Protein AF-0000000074317768 (afdb_homodimer)

InterPro domains:
  IPR032710 NTF2-like domain superfamily [SSF54427] (8-118)
  IPR037401 SnoaL-like domain [PF12680] (28-110)

Sequence (256 aa):
MKSSAEINKQNAISFYDMMFNQCLPAVAVSNFVGSEYIQHNPDVGDGKNAFIEYFEKMAMEYPGKRVEFKRAIAEGNLVVLHCYQHWPGDKDYAGIDIFRFDEEGKIVEHWDVLQVIPDTAKNDNGMFMKSSAEINKQNAISFYDMMFNQCLPAVAVSNFVGSEYIQHNPDVGDGKNAFIEYFEKMAMEYPGKRVEFKRAIAEGNLVVLHCYQHWPGDKDYAGIDIFRFDEEGKIVEHWDVLQVIPDTAKNDNGMF

Radius of gyration: 18.28 Å; Cα contacts (8 Å, |Δi|>4): 593; chains: 2; bounding box: 44×48×39 Å

Nearest PDB structures (foldseek):
  3g0k-assembly1_A-2  TM=8.868E-01  e=9.393E-11  Novosphingobium aromaticivorans DSM 12444
  5x7l-assembly1_A  TM=8.345E-01  e=4.117E-06  Streptomyces laurentii
  7e85-assembly2_B-2  TM=7.386E-01  e=8.000E-06  Mycobacterium tuberculosis H37Rv
  4pej-assembly1_A  TM=8.192E-01  e=4.896E-05  synthetic construct
  3blz-assembly1_D  TM=6.305E-01  e=1.740E-04  Shewanella baltica OS155

Structure (mmCIF, N/CA/C/O backbone):
data_AF-0000000074317768-model_v1
#
loop_
_entity.id
_entity.type
_entity.pdbx_description
1 polymer 'SnoaL-like domain-containing protein'
#
loop_
_atom_site.group_PDB
_atom_site.id
_atom_site.type_symbol
_atom_site.label_atom_id
_atom_site.label_alt_id
_atom_site.label_comp_id
_atom_site.label_asym_id
_atom_site.label_entity_id
_atom_site.label_seq_id
_atom_site.pdbx_PDB_ins_code
_atom_site.Cartn_x
_atom_site.Cartn_y
_atom_site.Cartn_z
_atom_site.occupancy
_atom_site.B_iso_or_equiv
_atom_site.auth_seq_id
_atom_site.auth_comp_id
_atom_site.auth_asym_id
_atom_site.auth_atom_id
_atom_site.pdbx_PDB_model_num
ATOM 1 N N . MET A 1 1 ? 26.312 -3.631 -12.719 1 59.5 1 MET A N 1
ATOM 2 C CA . MET A 1 1 ? 25.656 -4.789 -12.125 1 59.5 1 MET A CA 1
ATOM 3 C C . MET A 1 1 ? 24.438 -4.367 -11.312 1 59.5 1 MET A C 1
ATOM 5 O O . MET A 1 1 ? 24.484 -3.371 -10.586 1 59.5 1 MET A O 1
ATOM 9 N N . LYS A 1 2 ? 23.266 -4.902 -11.695 1 76.44 2 LYS A N 1
ATOM 10 C CA . LYS A 1 2 ? 22.078 -4.449 -10.992 1 76.44 2 LYS A CA 1
ATOM 11 C C . LYS A 1 2 ? 22.125 -4.848 -9.516 1 76.44 2 LYS A C 1
ATOM 13 O O . LYS A 1 2 ? 22.625 -5.926 -9.18 1 76.44 2 LYS A O 1
ATOM 18 N N . SER A 1 3 ? 21.891 -3.906 -8.633 1 86.19 3 SER A N 1
ATOM 19 C CA . SER A 1 3 ? 21.828 -4.207 -7.203 1 86.19 3 SER A CA 1
ATOM 20 C C . SER A 1 3 ? 20.812 -5.312 -6.922 1 86.19 3 SER A C 1
ATOM 22 O O . SER A 1 3 ? 19.938 -5.59 -7.746 1 86.19 3 SER A O 1
ATOM 24 N N . SER A 1 4 ? 21.031 -6.07 -5.926 1 93 4 SER A N 1
ATOM 25 C CA . SER A 1 4 ? 20.062 -7.086 -5.504 1 93 4 SER A CA 1
ATOM 26 C C . SER A 1 4 ? 18.656 -6.508 -5.418 1 93 4 SER A C 1
ATOM 28 O O . SER A 1 4 ? 17.688 -7.164 -5.801 1 93 4 SER A O 1
ATOM 30 N N . ALA A 1 5 ? 18.594 -5.266 -4.984 1 94.25 5 ALA A N 1
ATOM 31 C CA . ALA A 1 5 ? 17.297 -4.617 -4.875 1 94.25 5 ALA A CA 1
ATOM 32 C C . ALA A 1 5 ? 16.672 -4.41 -6.25 1 94.25 5 ALA A C 1
ATOM 34 O O . ALA A 1 5 ? 15.461 -4.594 -6.422 1 94.25 5 ALA A O 1
ATOM 35 N N . GLU A 1 6 ? 17.391 -4.023 -7.254 1 94.31 6 GLU A N 1
ATOM 36 C CA . GLU A 1 6 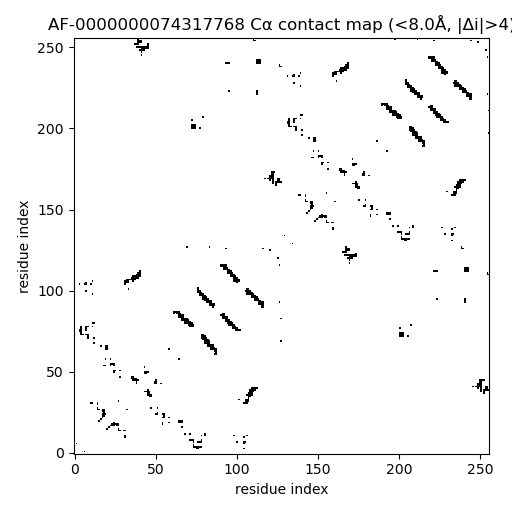? 16.891 -3.82 -8.609 1 94.31 6 GLU A CA 1
ATOM 37 C C . GLU A 1 6 ? 16.453 -5.141 -9.234 1 94.31 6 GLU A C 1
ATOM 39 O O . GLU A 1 6 ? 15.438 -5.188 -9.938 1 94.31 6 GLU A O 1
ATOM 44 N N . ILE A 1 7 ? 17.219 -6.137 -8.953 1 96.06 7 ILE A N 1
ATOM 45 C CA . ILE A 1 7 ? 16.859 -7.457 -9.461 1 96.06 7 ILE A CA 1
ATOM 46 C C . ILE A 1 7 ? 15.562 -7.922 -8.812 1 96.06 7 ILE A C 1
ATOM 48 O O . ILE A 1 7 ? 14.672 -8.438 -9.492 1 96.06 7 ILE A O 1
ATOM 52 N N . ASN A 1 8 ? 15.477 -7.746 -7.457 1 97.88 8 ASN A N 1
ATOM 53 C CA . ASN A 1 8 ? 14.25 -8.102 -6.746 1 97.88 8 ASN A CA 1
ATOM 54 C C . ASN A 1 8 ? 13.047 -7.352 -7.309 1 97.88 8 ASN A C 1
ATOM 56 O O . ASN A 1 8 ? 11.953 -7.914 -7.414 1 97.88 8 ASN A O 1
ATOM 60 N N . LYS A 1 9 ? 13.273 -6.117 -7.609 1 97.38 9 LYS A N 1
ATOM 61 C CA . LYS A 1 9 ? 12.203 -5.301 -8.172 1 97.38 9 LYS A CA 1
ATOM 62 C C . LYS A 1 9 ? 11.695 -5.895 -9.484 1 97.38 9 LYS A C 1
ATOM 64 O O . LYS A 1 9 ? 10.484 -6.027 -9.688 1 97.38 9 LYS A O 1
ATOM 69 N N . GLN A 1 10 ? 12.57 -6.219 -10.359 1 97.19 10 GLN A N 1
ATOM 70 C CA . GLN A 1 10 ? 12.195 -6.816 -11.633 1 97.19 10 GLN A CA 1
ATOM 71 C C . GLN A 1 10 ? 11.508 -8.164 -11.43 1 97.19 10 GLN A C 1
ATOM 73 O O . GLN A 1 10 ? 10.531 -8.477 -12.117 1 97.19 10 GLN A O 1
ATOM 78 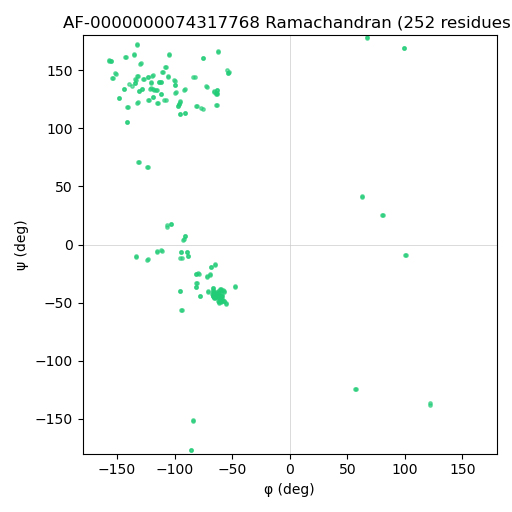N N . ASN A 1 11 ? 12.039 -8.93 -10.484 1 98.5 11 ASN A N 1
ATOM 79 C CA . ASN A 1 11 ? 11.422 -10.219 -10.188 1 98.5 11 ASN A CA 1
ATOM 80 C C . ASN A 1 11 ? 9.992 -10.047 -9.672 1 98.5 11 ASN A C 1
ATOM 82 O O . ASN A 1 11 ? 9.102 -10.805 -10.055 1 98.5 11 ASN A O 1
ATOM 86 N N . ALA A 1 12 ? 9.758 -9.078 -8.805 1 98.81 12 ALA A N 1
ATOM 87 C CA . ALA A 1 12 ? 8.422 -8.82 -8.281 1 98.81 12 ALA A CA 1
ATOM 88 C C . ALA A 1 12 ? 7.457 -8.438 -9.406 1 98.81 12 ALA A C 1
ATOM 90 O O . ALA A 1 12 ? 6.328 -8.93 -9.453 1 98.81 12 ALA A O 1
ATOM 91 N N . ILE A 1 13 ? 7.918 -7.559 -10.281 1 98.75 13 ILE A N 1
ATOM 92 C CA . ILE A 1 13 ? 7.09 -7.117 -11.398 1 98.75 13 ILE A CA 1
ATOM 93 C C . ILE A 1 13 ? 6.766 -8.297 -12.305 1 98.75 13 ILE A C 1
ATOM 95 O O . ILE A 1 13 ? 5.613 -8.492 -12.695 1 98.75 13 ILE A O 1
ATOM 99 N N . SER A 1 14 ? 7.754 -9.109 -12.617 1 98.75 14 SER A N 1
ATOM 100 C CA . SER A 1 14 ? 7.559 -10.273 -13.477 1 98.75 14 SER A CA 1
ATOM 101 C C . SER A 1 14 ? 6.617 -11.281 -12.828 1 98.75 14 SER A C 1
ATOM 103 O O . SER A 1 14 ? 5.75 -11.852 -13.5 1 98.75 14 SER A O 1
ATOM 105 N N . PHE A 1 15 ? 6.859 -11.523 -11.539 1 98.88 15 PHE A N 1
ATOM 106 C CA . PHE A 1 15 ? 5.984 -12.422 -10.797 1 98.88 15 PHE A CA 1
ATOM 107 C C . PHE A 1 15 ? 4.531 -11.969 -10.891 1 98.88 15 PHE A C 1
ATOM 109 O O . PHE A 1 15 ? 3.658 -12.75 -11.273 1 98.88 15 PHE A O 1
ATOM 116 N N . TYR A 1 16 ? 4.332 -10.695 -10.602 1 98.81 16 TYR A N 1
ATOM 117 C CA . TYR A 1 16 ? 2.979 -10.148 -10.555 1 98.81 16 TYR A CA 1
ATOM 118 C C . TYR A 1 16 ? 2.348 -10.141 -11.938 1 98.81 16 TYR A C 1
ATOM 120 O O . TYR A 1 16 ? 1.173 -10.484 -12.094 1 98.81 16 TYR A O 1
ATOM 128 N N . ASP A 1 17 ? 3.074 -9.758 -12.945 1 98.69 17 ASP A N 1
ATOM 129 C CA . ASP A 1 17 ? 2.592 -9.766 -14.328 1 98.69 17 ASP A CA 1
ATOM 130 C C . ASP A 1 17 ? 2.17 -11.172 -14.75 1 98.69 17 ASP A C 1
ATOM 132 O O . ASP A 1 17 ? 1.097 -11.352 -15.328 1 98.69 17 ASP A O 1
ATOM 136 N N . MET A 1 18 ? 2.984 -12.148 -14.445 1 98.44 18 MET A N 1
ATOM 137 C CA . MET A 1 18 ? 2.752 -13.523 -14.867 1 98.44 18 MET A CA 1
ATOM 138 C C . MET A 1 18 ? 1.512 -14.102 -14.195 1 98.44 18 MET A C 1
ATOM 140 O O . MET A 1 18 ? 0.656 -14.688 -14.852 1 98.44 18 MET A O 1
ATOM 144 N N . MET A 1 19 ? 1.361 -13.867 -12.898 1 97.69 19 MET A N 1
ATOM 145 C CA . MET A 1 19 ? 0.256 -14.492 -12.188 1 97.69 19 MET A CA 1
ATOM 146 C C . MET A 1 19 ? -1.041 -13.719 -12.398 1 97.69 19 MET A C 1
ATOM 148 O O . MET A 1 19 ? -2.117 -14.312 -12.469 1 97.69 19 MET A O 1
ATOM 152 N N . PHE A 1 20 ? -1.014 -12.445 -12.539 1 97.88 20 PHE A N 1
ATOM 153 C CA . PHE A 1 20 ? -2.221 -11.633 -12.625 1 97.88 20 PHE A CA 1
ATOM 154 C C . PHE A 1 20 ? -2.617 -11.398 -14.078 1 97.88 20 PHE A C 1
ATOM 156 O O . PHE A 1 20 ? -3.723 -11.758 -14.492 1 97.88 20 PHE A O 1
ATOM 163 N N . ASN A 1 21 ? -1.71 -10.836 -14.898 1 98.12 21 ASN A N 1
ATOM 164 C CA . ASN A 1 21 ? -2.025 -10.453 -16.266 1 98.12 21 ASN A CA 1
ATOM 165 C C . ASN A 1 21 ? -2.035 -11.664 -17.203 1 98.12 21 ASN A C 1
ATOM 167 O O . ASN A 1 21 ? -2.912 -11.789 -18.062 1 98.12 21 ASN A O 1
ATOM 171 N N . GLN A 1 22 ? -1.029 -12.523 -17.047 1 97.69 22 GLN A N 1
ATOM 172 C CA . GLN A 1 22 ? -0.909 -13.664 -17.953 1 97.69 22 GLN A CA 1
ATOM 173 C C . GLN A 1 22 ? -1.697 -14.867 -17.438 1 97.69 22 GLN A C 1
ATOM 175 O O . GLN A 1 22 ? -1.791 -15.891 -18.125 1 97.69 22 GLN A O 1
ATOM 180 N N . CYS A 1 23 ? -2.191 -14.805 -16.203 1 97.25 23 CYS A N 1
ATOM 181 C CA . CYS A 1 23 ? -3.043 -15.836 -15.617 1 97.25 23 CYS A CA 1
ATOM 182 C C . CYS A 1 23 ? -2.299 -17.156 -15.516 1 97.25 23 CYS A C 1
ATOM 184 O O . CYS A 1 23 ? -2.854 -18.219 -15.828 1 97.25 23 CYS A O 1
ATOM 186 N N . LEU A 1 24 ? -0.988 -17.047 -15.094 1 97.69 24 LEU A N 1
ATOM 187 C CA . LEU A 1 24 ? -0.148 -18.234 -14.914 1 97.69 24 LEU A CA 1
ATOM 188 C C . LEU A 1 24 ? 0.411 -18.297 -13.5 1 97.69 24 LEU A C 1
ATOM 190 O O . LEU A 1 24 ? 1.628 -18.25 -13.305 1 97.69 24 LEU A O 1
ATOM 194 N N . PRO A 1 25 ? -0.493 -18.5 -12.531 1 98.31 25 PRO A N 1
ATOM 195 C CA . PRO A 1 25 ? -0.025 -18.438 -11.148 1 98.31 25 PRO A CA 1
ATOM 196 C C . PRO A 1 25 ? 0.931 -19.578 -10.797 1 98.31 25 PRO A C 1
ATOM 198 O O . PRO A 1 25 ? 1.911 -19.359 -10.078 1 98.31 25 PRO A O 1
ATOM 201 N N . ALA A 1 26 ? 0.736 -20.734 -11.273 1 98.31 26 ALA A N 1
ATOM 202 C CA . ALA A 1 26 ? 1.604 -21.875 -10.953 1 98.31 26 ALA A CA 1
ATOM 203 C C . ALA A 1 26 ? 3.006 -21.672 -11.516 1 98.31 26 ALA A C 1
ATOM 205 O O . ALA A 1 26 ? 4 -21.953 -10.844 1 98.31 26 ALA A O 1
ATOM 206 N N . VAL A 1 27 ? 3.086 -21.203 -12.695 1 98.62 27 VAL A N 1
ATOM 207 C CA . VAL A 1 27 ? 4.371 -20.938 -13.336 1 98.62 27 VAL A CA 1
ATOM 208 C C . VAL A 1 27 ? 5.094 -19.812 -12.602 1 98.62 27 VAL A C 1
ATOM 210 O O . VAL A 1 27 ? 6.301 -19.891 -12.359 1 98.62 27 VAL A O 1
ATOM 213 N N . ALA A 1 28 ? 4.348 -18.75 -12.281 1 98.75 28 ALA A N 1
ATOM 214 C CA . ALA A 1 28 ? 4.926 -17.625 -11.547 1 98.75 28 ALA A CA 1
ATOM 215 C C . ALA A 1 28 ? 5.527 -18.094 -10.227 1 98.75 28 ALA A C 1
ATOM 217 O O . ALA A 1 28 ? 6.656 -17.719 -9.883 1 98.75 28 ALA A O 1
ATOM 218 N N . VAL A 1 29 ? 4.746 -18.891 -9.477 1 98.69 29 VAL A N 1
ATOM 219 C CA . VAL A 1 29 ? 5.199 -19.391 -8.18 1 98.69 29 VAL A CA 1
ATOM 220 C C . VAL A 1 29 ? 6.449 -20.25 -8.367 1 98.69 29 VAL A C 1
ATOM 222 O O . VAL A 1 29 ? 7.43 -20.094 -7.637 1 98.69 29 VAL A O 1
ATOM 225 N N . SER A 1 30 ? 6.43 -21.094 -9.312 1 98.5 30 SER A N 1
ATOM 226 C CA . SER A 1 30 ? 7.57 -21.969 -9.578 1 98.5 30 SER A CA 1
ATOM 227 C C . SER A 1 30 ? 8.82 -21.156 -9.898 1 98.5 30 SER A C 1
ATOM 229 O O . SER A 1 30 ? 9.922 -21.5 -9.453 1 98.5 30 SER A O 1
ATOM 231 N N . ASN A 1 31 ? 8.711 -20.094 -10.602 1 98.62 31 ASN A N 1
ATOM 232 C CA . ASN A 1 31 ? 9.844 -19.312 -11.078 1 98.62 31 ASN A CA 1
ATOM 233 C C . ASN A 1 31 ? 10.367 -18.375 -10.008 1 98.62 31 ASN A C 1
ATOM 235 O O . ASN A 1 31 ? 11.578 -18.156 -9.898 1 98.62 31 ASN A O 1
ATOM 239 N N . PHE A 1 32 ? 9.445 -17.797 -9.172 1 98.81 32 PHE A N 1
ATOM 240 C CA . PHE A 1 32 ? 9.867 -16.594 -8.469 1 98.81 32 PHE A CA 1
ATOM 241 C C . PHE A 1 32 ? 9.711 -16.766 -6.961 1 98.81 32 PHE A C 1
ATOM 243 O O . PHE A 1 32 ? 10.219 -15.961 -6.18 1 98.81 32 PHE A O 1
ATOM 250 N N . VAL A 1 33 ? 9.016 -17.781 -6.488 1 98.75 33 VAL A N 1
ATOM 251 C CA . VAL A 1 33 ? 8.75 -17.953 -5.066 1 98.75 33 VAL A CA 1
ATOM 252 C C . VAL A 1 33 ? 9.719 -18.969 -4.473 1 98.75 33 VAL A C 1
ATOM 254 O O . VAL A 1 33 ? 10.039 -19.969 -5.113 1 98.75 33 VAL A O 1
ATOM 257 N N . GLY A 1 34 ? 10.18 -18.734 -3.295 1 98.12 34 GLY A N 1
ATOM 258 C CA . GLY A 1 34 ? 11.164 -19.578 -2.631 1 98.12 34 GLY A CA 1
ATOM 259 C C . GLY A 1 34 ? 10.547 -20.766 -1.929 1 98.12 34 GLY A C 1
ATOM 260 O O . GLY A 1 34 ? 9.523 -21.297 -2.369 1 98.12 34 GLY A O 1
ATOM 261 N N . SER A 1 35 ? 11.219 -21.25 -0.855 1 96.19 35 SER A N 1
ATOM 262 C CA . SER A 1 35 ? 10.852 -22.484 -0.175 1 96.19 35 SER A CA 1
ATOM 263 C C . SER A 1 35 ? 9.523 -22.328 0.569 1 96.19 35 SER A C 1
ATOM 265 O O . SER A 1 35 ? 8.805 -23.297 0.774 1 96.19 35 SER A O 1
ATOM 267 N N . GLU A 1 36 ? 9.25 -21.094 0.913 1 97.38 36 GLU A N 1
ATOM 268 C CA . GLU A 1 36 ? 8 -20.797 1.609 1 97.38 36 GLU A CA 1
ATOM 269 C C . GLU A 1 36 ? 7.32 -19.562 1.031 1 97.38 36 GLU A C 1
ATOM 271 O O . GLU A 1 36 ? 7.926 -18.828 0.255 1 97.38 36 GLU A O 1
ATOM 276 N N . TYR A 1 37 ? 6.133 -19.484 1.364 1 98.62 37 TYR A N 1
ATOM 277 C CA . TYR A 1 37 ? 5.348 -18.312 1.01 1 98.62 37 TYR A CA 1
ATOM 278 C C . TYR A 1 37 ? 4.402 -17.922 2.143 1 98.62 37 TYR A C 1
ATOM 280 O O . TYR A 1 37 ? 3.336 -18.516 2.303 1 98.62 37 TYR A O 1
ATOM 288 N N . ILE A 1 38 ? 4.75 -16.859 2.844 1 98.75 38 ILE A N 1
ATOM 289 C CA . ILE A 1 38 ? 3.938 -16.359 3.947 1 98.75 38 ILE A CA 1
ATOM 290 C C . ILE A 1 38 ? 2.949 -15.32 3.43 1 98.75 38 ILE A C 1
ATOM 292 O O . ILE A 1 38 ? 3.354 -14.258 2.953 1 98.75 38 ILE A O 1
ATOM 296 N N . GLN A 1 39 ? 1.681 -15.672 3.49 1 98.81 39 GLN A N 1
ATOM 297 C CA . GLN A 1 39 ? 0.62 -14.859 2.912 1 98.81 39 GLN A CA 1
ATOM 298 C C . GLN A 1 39 ? -0.072 -14.016 3.98 1 98.81 39 GLN A C 1
ATOM 300 O O . GLN A 1 39 ? -0.444 -14.531 5.035 1 98.81 39 GLN A O 1
ATOM 305 N N . HIS A 1 40 ? -0.241 -12.688 3.738 1 98.81 40 HIS A N 1
ATOM 306 C CA . HIS A 1 40 ? -0.877 -11.812 4.719 1 98.81 40 HIS A CA 1
ATOM 307 C C . HIS A 1 40 ? -2.189 -11.25 4.184 1 98.81 40 HIS A C 1
ATOM 309 O O . HIS A 1 40 ? -2.887 -10.516 4.887 1 98.81 40 HIS A O 1
ATOM 315 N N . ASN A 1 41 ? -2.535 -11.5 2.891 1 98.62 41 ASN A N 1
ATOM 316 C CA . ASN A 1 41 ? -3.859 -11.156 2.385 1 98.62 41 ASN A CA 1
ATOM 317 C C . ASN A 1 41 ? -4.953 -11.945 3.094 1 98.62 41 ASN A C 1
ATOM 319 O O . ASN A 1 41 ? -4.965 -13.18 3.049 1 98.62 41 ASN A O 1
ATOM 323 N N . PRO A 1 42 ? -5.832 -11.281 3.711 1 98.56 42 PRO A N 1
ATOM 324 C CA . PRO A 1 42 ? -6.824 -12 4.516 1 98.56 42 PRO A CA 1
ATOM 325 C C . PRO A 1 42 ? -7.746 -12.883 3.67 1 98.56 42 PRO A C 1
ATOM 327 O O . PRO A 1 42 ? -8.414 -13.773 4.203 1 98.56 42 PRO A O 1
ATOM 330 N N . ASP A 1 43 ? -7.836 -12.695 2.389 1 97.75 43 ASP A N 1
ATOM 331 C CA . ASP A 1 43 ? -8.766 -13.43 1.539 1 97.75 43 ASP A CA 1
ATOM 332 C C . ASP A 1 43 ? -8.094 -14.648 0.915 1 97.75 43 ASP A C 1
ATOM 334 O O . ASP A 1 43 ? -8.734 -15.414 0.187 1 97.75 43 ASP A O 1
ATOM 338 N N . VAL A 1 44 ? -6.832 -14.742 1.132 1 98.19 44 VAL A N 1
ATOM 339 C CA . VAL A 1 44 ? -6.082 -15.828 0.506 1 98.19 44 VAL A CA 1
ATOM 340 C C . VAL A 1 44 ? -5.473 -16.719 1.583 1 98.19 44 VAL A C 1
ATOM 342 O O . VAL A 1 44 ? -4.891 -16.234 2.555 1 98.19 44 VAL A O 1
ATOM 345 N N . GLY A 1 45 ? -5.605 -18.016 1.418 1 98.19 45 GLY A N 1
ATOM 346 C CA . GLY A 1 45 ? -4.969 -18.953 2.33 1 98.19 45 GLY A CA 1
ATOM 347 C C . GLY A 1 45 ? -3.457 -18.859 2.33 1 98.19 45 GLY A C 1
ATOM 348 O O . GLY A 1 45 ? -2.869 -18.234 1.437 1 98.19 45 GLY A O 1
ATOM 349 N N . ASP A 1 46 ? -2.828 -19.484 3.33 1 98.5 46 ASP A N 1
ATOM 350 C CA . ASP A 1 46 ? -1.375 -19.422 3.459 1 98.5 46 ASP A CA 1
ATOM 351 C C . ASP A 1 46 ? -0.704 -20.484 2.58 1 98.5 46 ASP A C 1
ATOM 353 O O . ASP A 1 46 ? -1.236 -21.578 2.4 1 98.5 46 ASP A O 1
ATOM 357 N N . GLY A 1 47 ? 0.471 -20.062 2.039 1 98.5 47 GLY A N 1
ATOM 358 C CA . GLY A 1 47 ? 1.28 -21.031 1.316 1 98.5 47 GLY A CA 1
ATOM 359 C C . GLY A 1 47 ? 1.115 -20.938 -0.189 1 98.5 47 GLY A C 1
ATOM 360 O O . GLY A 1 47 ? 0.167 -20.328 -0.68 1 98.5 47 GLY A O 1
ATOM 361 N N . LYS A 1 48 ? 1.979 -21.625 -0.867 1 98.56 48 LYS A N 1
ATOM 362 C CA . LYS A 1 48 ? 2.074 -21.562 -2.322 1 98.56 48 LYS A CA 1
ATOM 363 C C . LYS A 1 48 ? 0.817 -22.141 -2.977 1 98.56 48 LYS A C 1
ATOM 365 O O . LYS A 1 48 ? 0.264 -21.531 -3.898 1 98.56 48 LYS A O 1
ATOM 370 N N . ASN A 1 49 ? 0.353 -23.25 -2.484 1 98.31 49 ASN A N 1
ATOM 371 C CA . ASN A 1 49 ? -0.786 -23.906 -3.109 1 98.31 49 ASN A CA 1
ATOM 372 C C . ASN A 1 49 ? -2.057 -23.078 -2.988 1 98.31 49 ASN A C 1
ATOM 374 O O . ASN A 1 49 ? -2.814 -22.953 -3.951 1 98.31 49 ASN A O 1
ATOM 378 N N . ALA A 1 50 ? -2.289 -22.562 -1.824 1 98.44 50 ALA A N 1
ATOM 379 C CA . ALA A 1 50 ? -3.469 -21.719 -1.622 1 98.44 50 ALA A CA 1
ATOM 380 C C . ALA A 1 50 ? -3.447 -20.5 -2.547 1 98.44 50 ALA A C 1
ATOM 382 O O . ALA A 1 50 ? -4.484 -20.094 -3.074 1 98.44 50 ALA A O 1
ATOM 383 N N . PHE A 1 51 ? -2.27 -19.953 -2.682 1 98.5 51 PHE A N 1
ATOM 384 C CA . PHE A 1 51 ? -2.1 -18.812 -3.576 1 98.5 51 PHE A CA 1
ATOM 385 C C . PHE A 1 51 ? -2.438 -19.188 -5.012 1 98.5 51 PHE A C 1
ATOM 387 O O . PHE A 1 51 ? -3.209 -18.5 -5.68 1 98.5 51 PHE A O 1
ATOM 394 N N . ILE A 1 52 ? -1.875 -20.281 -5.48 1 98.56 52 ILE A N 1
ATOM 395 C CA . ILE A 1 52 ? -2.086 -20.75 -6.848 1 98.56 52 ILE A CA 1
ATOM 396 C C . ILE A 1 52 ? -3.576 -20.984 -7.082 1 98.56 52 ILE A C 1
ATOM 398 O O . ILE A 1 52 ? -4.145 -20.5 -8.062 1 98.56 52 ILE A O 1
ATOM 402 N N . GLU A 1 53 ? -4.199 -21.688 -6.176 1 98.19 53 GLU A N 1
ATOM 403 C CA . GLU A 1 53 ? -5.617 -22 -6.316 1 98.19 53 GLU A CA 1
ATOM 404 C C . GLU A 1 53 ? -6.465 -20.734 -6.391 1 98.19 53 GLU A C 1
ATOM 406 O O . GLU A 1 53 ? -7.379 -20.641 -7.207 1 98.19 53 GLU A O 1
ATOM 411 N N . TYR A 1 54 ? -6.18 -19.844 -5.582 1 98.12 54 TYR A N 1
ATOM 412 C CA . TYR A 1 54 ? -6.938 -18.594 -5.52 1 98.12 54 TYR A CA 1
ATOM 413 C C . TYR A 1 54 ? -6.852 -17.828 -6.84 1 98.12 54 TYR A C 1
ATOM 415 O O . TYR A 1 54 ? -7.875 -17.438 -7.398 1 98.12 54 TYR A O 1
ATOM 423 N N . PHE A 1 55 ? -5.691 -17.672 -7.359 1 97.38 55 PHE A N 1
ATOM 424 C CA . PHE A 1 55 ? -5.516 -16.828 -8.539 1 97.38 55 PHE A CA 1
ATOM 425 C C . PHE A 1 55 ? -5.918 -17.578 -9.805 1 97.38 55 PHE A C 1
ATOM 427 O O . PHE A 1 55 ? -6.242 -16.969 -10.82 1 97.38 55 PHE A O 1
ATOM 434 N N . GLU A 1 56 ? -5.871 -18.953 -9.797 1 97.62 56 GLU A N 1
ATOM 435 C CA . GLU A 1 56 ? -6.457 -19.703 -10.898 1 97.62 56 GLU A CA 1
ATOM 436 C C . GLU A 1 56 ? -7.973 -19.531 -10.953 1 97.62 56 GLU A C 1
ATOM 438 O O . GLU A 1 56 ? -8.539 -19.344 -12.031 1 97.62 56 GLU A O 1
ATOM 443 N N . LYS A 1 57 ? -8.562 -19.609 -9.773 1 97.31 57 LYS A N 1
ATOM 444 C CA . LYS A 1 57 ? -10 -19.359 -9.695 1 97.31 57 LYS A CA 1
ATOM 445 C C . LYS A 1 57 ? -10.336 -17.938 -10.156 1 97.31 57 LYS A C 1
ATOM 447 O O . LYS A 1 57 ? -11.297 -17.734 -10.898 1 97.31 57 LYS A O 1
ATOM 452 N N . MET A 1 58 ? -9.547 -16.969 -9.711 1 95.44 58 MET A N 1
ATOM 453 C CA . MET A 1 58 ? -9.758 -15.578 -10.094 1 95.44 58 MET A CA 1
ATOM 454 C C . MET A 1 58 ? -9.68 -15.414 -11.609 1 95.44 58 MET A C 1
ATOM 456 O O . MET A 1 58 ? -10.492 -14.703 -12.211 1 95.44 58 MET A O 1
ATOM 460 N N . ALA A 1 59 ? -8.711 -16.031 -12.211 1 94.88 59 ALA A N 1
ATOM 461 C CA . ALA A 1 59 ? -8.531 -15.961 -13.656 1 94.88 59 ALA A CA 1
ATOM 462 C C . ALA A 1 59 ? -9.75 -16.531 -14.383 1 94.88 59 ALA A C 1
ATOM 464 O O . ALA A 1 59 ? -10.164 -15.992 -15.414 1 94.88 59 ALA A O 1
ATOM 465 N N . MET A 1 60 ? -10.289 -17.547 -13.875 1 95.56 60 MET A N 1
ATOM 466 C CA . MET A 1 60 ? -11.445 -18.188 -14.477 1 95.56 60 MET A CA 1
ATOM 467 C C . MET A 1 60 ? -12.695 -17.328 -14.32 1 95.56 60 MET A C 1
ATOM 469 O O . MET A 1 60 ? -13.477 -17.172 -15.266 1 95.56 60 MET A O 1
ATOM 473 N N . GLU A 1 61 ? -12.836 -16.75 -13.219 1 95.31 61 GLU A N 1
ATOM 474 C CA . GLU A 1 61 ? -14.055 -16.016 -12.883 1 95.31 61 GLU A CA 1
ATOM 475 C C . GLU A 1 61 ? -14.039 -14.617 -13.477 1 95.31 61 GLU A C 1
ATOM 477 O O . GLU A 1 61 ? -15.094 -14.031 -13.75 1 95.31 61 GLU A O 1
ATOM 482 N N . TYR A 1 62 ? -12.852 -14.125 -13.695 1 95.56 62 TYR A N 1
ATOM 483 C CA . TYR A 1 62 ? -12.734 -12.75 -14.172 1 95.56 62 TYR A CA 1
ATOM 484 C C . TYR A 1 62 ? -11.797 -12.664 -15.367 1 95.56 62 TYR A C 1
ATOM 486 O O . TYR A 1 62 ? -10.758 -12.008 -15.305 1 95.56 62 TYR A O 1
ATOM 494 N N . PRO A 1 63 ? -12.281 -13.188 -16.453 1 93.31 63 PRO A N 1
ATOM 495 C CA . PRO A 1 63 ? -11.469 -13.062 -17.656 1 93.31 63 PRO A CA 1
ATOM 496 C C . PRO A 1 63 ? -11.273 -11.617 -18.094 1 93.31 63 PRO A C 1
ATOM 498 O O . PRO A 1 63 ? -12.211 -10.812 -18.031 1 93.31 63 PRO A O 1
ATOM 501 N N . GLY A 1 64 ? -10.094 -11.211 -18.359 1 94.06 64 GLY A N 1
ATOM 502 C CA . GLY A 1 64 ? -9.805 -9.867 -18.812 1 94.06 64 GLY A CA 1
ATOM 503 C C . GLY A 1 64 ? -9.297 -8.953 -17.719 1 94.06 64 GLY A C 1
ATOM 504 O O . GLY A 1 64 ? -8.938 -7.801 -17.984 1 94.06 64 GLY A O 1
ATOM 505 N N . LYS A 1 65 ? -9.359 -9.43 -16.516 1 96.62 65 LYS A N 1
ATOM 506 C CA . LYS A 1 65 ? -8.734 -8.633 -15.469 1 96.62 65 LYS A CA 1
ATOM 507 C C . LYS A 1 65 ? -7.285 -8.305 -15.812 1 96.62 65 LYS A C 1
ATOM 509 O O . LYS A 1 65 ? -6.594 -9.109 -16.438 1 96.62 65 LYS A O 1
ATOM 514 N N . ARG A 1 66 ? -6.816 -7.105 -15.367 1 97.25 66 ARG A N 1
ATOM 515 C CA . ARG A 1 66 ? -5.426 -6.738 -15.625 1 97.25 66 ARG A CA 1
ATOM 516 C C . ARG A 1 66 ? -4.922 -5.734 -14.602 1 97.25 66 ARG A C 1
ATOM 518 O O . ARG A 1 66 ? -5.715 -5.016 -13.984 1 97.25 66 ARG A O 1
ATOM 525 N N . VAL A 1 67 ? -3.652 -5.758 -14.523 1 97.75 67 VAL A N 1
ATOM 526 C CA . VAL A 1 67 ? -3.012 -4.824 -13.602 1 97.75 67 VAL A CA 1
ATOM 527 C C . VAL A 1 67 ? -2.059 -3.914 -14.375 1 97.75 67 VAL A C 1
ATOM 529 O O . VAL A 1 67 ? -1.401 -4.352 -15.32 1 97.75 67 VAL A O 1
ATOM 532 N N . GLU A 1 68 ? -2.016 -2.639 -14.07 1 98.56 68 GLU A N 1
ATOM 533 C CA . GLU A 1 68 ? -1.013 -1.665 -14.484 1 98.56 68 GLU A CA 1
ATOM 534 C C . GLU A 1 68 ? -0.104 -1.274 -13.328 1 98.56 68 GLU A C 1
ATOM 536 O O . GLU A 1 68 ? -0.583 -0.869 -12.266 1 98.56 68 GLU A O 1
ATOM 541 N N . PHE A 1 69 ? 1.201 -1.462 -13.555 1 98.75 69 PHE A N 1
ATOM 542 C CA . PHE A 1 69 ? 2.166 -1.064 -12.539 1 98.75 69 PHE A CA 1
ATOM 543 C C . PHE A 1 69 ? 2.434 0.435 -12.602 1 98.75 69 PHE A C 1
ATOM 545 O O . PHE A 1 69 ? 2.906 0.944 -13.617 1 98.75 69 PHE A O 1
ATOM 552 N N . LYS A 1 70 ? 2.154 1.129 -11.555 1 98.75 70 LYS A N 1
ATOM 553 C CA . LYS A 1 70 ? 2.318 2.578 -11.516 1 98.75 70 LYS A CA 1
ATOM 554 C C . LYS A 1 70 ? 3.668 2.965 -10.922 1 98.75 70 LYS A C 1
ATOM 556 O O . LYS A 1 70 ? 4.32 3.896 -11.391 1 98.75 70 LYS A O 1
ATOM 561 N N . ARG A 1 71 ? 4.09 2.227 -9.859 1 98.25 71 ARG A N 1
ATOM 562 C CA . ARG A 1 71 ? 5.371 2.465 -9.203 1 98.25 71 ARG A CA 1
ATOM 563 C C . ARG A 1 71 ? 5.918 1.184 -8.586 1 98.25 71 ARG A C 1
ATOM 565 O O . ARG A 1 71 ? 5.148 0.307 -8.18 1 98.25 71 ARG A O 1
ATOM 572 N N . ALA A 1 72 ? 7.172 1.093 -8.594 1 98.69 72 ALA A N 1
ATOM 573 C CA . ALA A 1 72 ? 7.902 0.025 -7.918 1 98.69 72 ALA A CA 1
ATOM 574 C C . ALA A 1 72 ? 9.055 0.588 -7.09 1 98.69 72 ALA A C 1
ATOM 576 O O . ALA A 1 72 ? 9.883 1.345 -7.602 1 98.69 72 ALA A O 1
ATOM 577 N N . ILE A 1 73 ? 9.031 0.316 -5.816 1 98.62 73 ILE A N 1
ATOM 578 C CA . ILE A 1 73 ? 10.023 0.808 -4.871 1 98.62 73 ILE A CA 1
ATOM 579 C C . ILE A 1 73 ? 10.719 -0.371 -4.191 1 98.62 73 ILE A C 1
ATOM 581 O O . ILE A 1 73 ? 10.062 -1.334 -3.785 1 98.62 73 ILE A O 1
ATOM 585 N N . ALA A 1 74 ? 12.047 -0.318 -4.086 1 98.31 74 ALA A N 1
ATOM 586 C CA . ALA A 1 74 ? 12.789 -1.429 -3.488 1 98.31 74 ALA A CA 1
ATOM 587 C C . ALA A 1 74 ? 13.836 -0.924 -2.502 1 98.31 74 ALA A C 1
ATOM 589 O O . ALA A 1 74 ? 14.492 0.087 -2.75 1 98.31 74 ALA A O 1
ATOM 590 N N . GLU A 1 75 ? 13.977 -1.601 -1.387 1 97.44 75 GLU A N 1
ATOM 591 C CA . GLU A 1 75 ? 15.023 -1.396 -0.394 1 97.44 75 GLU A CA 1
ATOM 592 C C . GLU A 1 75 ? 15.391 -2.703 0.301 1 97.44 75 GLU A C 1
ATOM 594 O O . GLU A 1 75 ? 14.531 -3.355 0.9 1 97.44 75 GLU A O 1
ATOM 599 N N . GLY A 1 76 ? 16.672 -3.039 0.3 1 95.44 76 GLY A N 1
ATOM 600 C CA . GLY A 1 76 ? 17.047 -4.324 0.863 1 95.44 76 GLY A CA 1
ATOM 601 C C . GLY A 1 76 ? 16.344 -5.496 0.202 1 95.44 76 GLY A C 1
ATOM 602 O O . GLY A 1 76 ? 16.406 -5.656 -1.018 1 95.44 76 GLY A O 1
ATOM 603 N N . ASN A 1 77 ? 15.68 -6.266 1.01 1 98 77 ASN A N 1
ATOM 604 C CA . ASN A 1 77 ? 15.008 -7.449 0.48 1 98 77 ASN A CA 1
ATOM 605 C C . ASN A 1 77 ? 13.508 -7.23 0.345 1 98 77 ASN A C 1
ATOM 607 O O . ASN A 1 77 ? 12.742 -8.195 0.265 1 98 77 ASN A O 1
ATOM 611 N N . LEU A 1 78 ? 13.117 -5.957 0.362 1 98.81 78 LEU A N 1
ATOM 612 C CA . LEU A 1 78 ? 11.695 -5.645 0.218 1 98.81 78 LEU A CA 1
ATOM 613 C C . LEU A 1 78 ? 11.43 -4.918 -1.098 1 98.81 78 LEU A C 1
ATOM 615 O O . LEU A 1 78 ? 12.227 -4.07 -1.515 1 98.81 78 LEU A O 1
ATOM 619 N N . VAL A 1 79 ? 10.344 -5.25 -1.768 1 98.88 79 VAL A N 1
ATOM 620 C CA . VAL A 1 79 ? 9.859 -4.562 -2.963 1 98.88 79 VAL A CA 1
ATOM 621 C C . VAL A 1 79 ? 8.391 -4.199 -2.789 1 98.88 79 VAL A C 1
ATOM 623 O O . VAL A 1 79 ? 7.594 -5.008 -2.312 1 98.88 79 VAL A O 1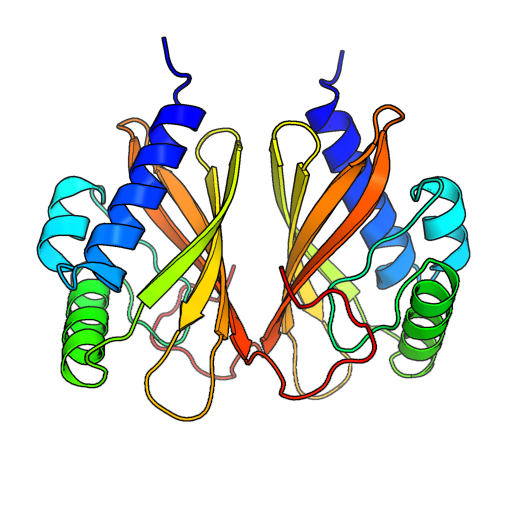
ATOM 626 N N . VAL A 1 80 ? 8.055 -2.979 -3.135 1 98.94 80 VAL A N 1
ATOM 627 C CA . VAL A 1 80 ? 6.684 -2.473 -3.104 1 98.94 80 VAL A CA 1
ATOM 628 C C . VAL A 1 80 ? 6.188 -2.234 -4.527 1 98.94 80 VAL A C 1
ATOM 630 O O . VAL A 1 80 ? 6.887 -1.625 -5.34 1 98.94 80 VAL A O 1
ATOM 633 N N . LEU A 1 81 ? 5.035 -2.744 -4.84 1 98.94 81 LEU A N 1
ATOM 634 C CA . LEU A 1 81 ? 4.371 -2.461 -6.105 1 98.94 81 LEU A CA 1
ATOM 635 C C . LEU A 1 81 ? 3.064 -1.706 -5.879 1 98.94 81 LEU A C 1
ATOM 637 O O . LEU A 1 81 ? 2.219 -2.145 -5.094 1 98.94 81 LEU A O 1
ATOM 641 N N . HIS A 1 82 ? 2.949 -0.562 -6.445 1 98.94 82 HIS A N 1
ATOM 642 C CA . HIS A 1 82 ? 1.717 0.214 -6.523 1 98.94 82 HIS A CA 1
ATOM 643 C C . HIS A 1 82 ? 1.011 -0.006 -7.859 1 98.94 82 HIS A C 1
ATOM 645 O O . HIS A 1 82 ? 1.551 0.328 -8.914 1 98.94 82 HIS A O 1
ATOM 651 N N . CYS A 1 83 ? -0.249 -0.532 -7.758 1 98.81 83 CYS A N 1
ATOM 652 C CA . CYS A 1 83 ? -0.857 -1.042 -8.984 1 98.81 83 CYS A CA 1
ATOM 653 C C . CYS A 1 83 ? -2.283 -0.525 -9.141 1 98.81 83 CYS A C 1
ATOM 655 O O . CYS A 1 83 ? -2.998 -0.357 -8.148 1 98.81 83 CYS A O 1
ATOM 657 N N . TYR A 1 84 ? -2.654 -0.285 -10.344 1 98.75 84 TYR A N 1
ATOM 658 C CA . TYR A 1 84 ? -4.035 -0.109 -10.773 1 98.75 84 TYR A CA 1
ATOM 659 C C . TYR A 1 84 ? -4.613 -1.415 -11.305 1 98.75 84 TYR A C 1
ATOM 661 O O . TYR A 1 84 ? -4.184 -1.912 -12.344 1 98.75 84 TYR A O 1
ATOM 669 N N . GLN A 1 85 ? -5.578 -1.995 -10.602 1 98.12 85 GLN A N 1
ATOM 670 C CA . GLN A 1 85 ? -6.219 -3.238 -11.023 1 98.12 85 GLN A CA 1
ATOM 671 C C . GLN A 1 85 ? -7.52 -2.965 -11.773 1 98.12 85 GLN A C 1
ATOM 673 O O . GLN A 1 85 ? -8.461 -2.402 -11.211 1 98.12 85 GLN A O 1
ATOM 678 N N . HIS A 1 86 ? -7.559 -3.41 -12.945 1 97.5 86 HIS A N 1
ATOM 679 C CA . HIS A 1 86 ? -8.766 -3.363 -13.758 1 97.5 86 HIS A CA 1
ATOM 680 C C . HIS A 1 86 ? -9.547 -4.672 -13.664 1 97.5 86 HIS A C 1
ATOM 682 O O . HIS A 1 86 ? -9.008 -5.742 -13.953 1 97.5 86 HIS A O 1
ATOM 688 N N . TRP A 1 87 ? -10.758 -4.555 -13.273 1 96.19 87 TRP A N 1
ATOM 689 C CA . TRP A 1 87 ? -11.594 -5.742 -13.164 1 96.19 87 TRP A CA 1
ATOM 690 C C . TRP A 1 87 ? -12.805 -5.641 -14.086 1 96.19 87 TRP A C 1
ATOM 692 O O . TRP A 1 87 ? -13.336 -4.551 -14.312 1 96.19 87 TRP A O 1
ATOM 702 N N . PRO A 1 88 ? -13.156 -6.855 -14.602 1 93.69 88 PRO A N 1
ATOM 703 C CA . PRO A 1 88 ? -14.438 -6.84 -15.312 1 93.69 88 PRO A CA 1
ATOM 704 C C . PRO A 1 88 ? -15.617 -6.555 -14.383 1 93.69 88 PRO A C 1
ATOM 706 O O . PRO A 1 88 ? -15.625 -7.012 -13.234 1 93.69 88 PRO A O 1
ATOM 709 N N . GLY A 1 89 ? -16.5 -5.605 -14.797 1 85.88 89 GLY A N 1
ATOM 710 C CA . GLY A 1 89 ? -17.641 -5.23 -13.961 1 85.88 89 GLY A CA 1
ATOM 711 C C . GLY A 1 89 ? -17.656 -3.752 -13.609 1 85.88 89 GLY A C 1
ATOM 712 O O . GLY A 1 89 ? -17.266 -2.914 -14.422 1 85.88 89 GLY A O 1
ATOM 713 N N . ASP A 1 90 ? -17.984 -3.537 -12.211 1 81.75 90 ASP A N 1
ATOM 714 C CA . ASP A 1 90 ? -18.344 -2.152 -11.93 1 81.75 90 ASP A CA 1
ATOM 715 C C . ASP A 1 90 ? -17.281 -1.463 -11.078 1 81.75 90 ASP A C 1
ATOM 717 O O . ASP A 1 90 ? -17.328 -0.244 -10.898 1 81.75 90 ASP A O 1
ATOM 721 N N . LYS A 1 91 ? -16.25 -2.295 -10.641 1 92.88 91 LYS A N 1
ATOM 722 C CA . LYS A 1 91 ? -15.328 -1.597 -9.75 1 92.88 91 LYS A CA 1
ATOM 723 C C . LYS A 1 91 ? -13.883 -1.99 -10.047 1 92.88 91 LYS A C 1
ATOM 725 O O . LYS A 1 91 ? -13.594 -3.158 -10.32 1 92.88 91 LYS A O 1
ATOM 730 N N . ASP A 1 92 ? -13.008 -1.007 -10.031 1 97.88 92 ASP A N 1
ATOM 731 C CA . ASP A 1 92 ? -11.562 -1.194 -10.094 1 97.88 92 ASP A CA 1
ATOM 732 C C . ASP A 1 92 ? -10.914 -0.971 -8.727 1 97.88 92 ASP A C 1
ATOM 734 O O . ASP A 1 92 ? -11.555 -0.438 -7.812 1 97.88 92 ASP A O 1
ATOM 738 N N . TYR A 1 93 ? -9.703 -1.433 -8.602 1 98.25 93 TYR A N 1
ATOM 739 C CA . TYR A 1 93 ? -9.039 -1.353 -7.309 1 98.25 93 TYR A CA 1
ATOM 740 C C . TYR A 1 93 ? -7.676 -0.677 -7.438 1 98.25 93 TYR A C 1
ATOM 742 O O . TYR A 1 93 ? -6.996 -0.823 -8.461 1 98.25 93 TYR A O 1
ATOM 750 N N . ALA A 1 94 ? -7.316 0.107 -6.484 1 98.75 94 ALA A N 1
ATOM 751 C CA . ALA A 1 94 ? -5.918 0.43 -6.207 1 98.75 94 ALA A CA 1
ATOM 752 C C . ALA A 1 94 ? -5.32 -0.542 -5.195 1 98.75 94 ALA A C 1
ATOM 754 O O . ALA A 1 94 ? -5.949 -0.857 -4.184 1 98.75 94 ALA A O 1
ATOM 755 N N . GLY A 1 95 ? -4.133 -1.039 -5.477 1 98.75 95 GLY A N 1
ATOM 756 C CA . GLY A 1 95 ? -3.451 -1.964 -4.586 1 98.75 95 GLY A CA 1
ATOM 757 C C . GLY A 1 95 ? -1.986 -1.626 -4.383 1 98.75 95 GLY A C 1
ATOM 758 O O . GLY A 1 95 ? -1.311 -1.182 -5.312 1 98.75 95 GLY A O 1
ATOM 759 N N . ILE A 1 96 ? -1.538 -1.813 -3.197 1 98.94 96 ILE A N 1
ATOM 760 C CA . ILE A 1 96 ? -0.105 -1.774 -2.924 1 98.94 96 ILE A CA 1
ATOM 761 C C . ILE A 1 96 ? 0.334 -3.092 -2.289 1 98.94 96 ILE A C 1
ATOM 763 O O . ILE A 1 96 ? -0.241 -3.529 -1.289 1 98.94 96 ILE A O 1
ATOM 767 N N . ASP A 1 97 ? 1.294 -3.73 -2.883 1 98.94 97 ASP A N 1
ATOM 768 C CA . ASP A 1 97 ? 1.855 -5.012 -2.459 1 98.94 97 ASP A CA 1
ATOM 769 C C . ASP A 1 97 ? 3.289 -4.844 -1.962 1 98.94 97 ASP A C 1
ATOM 771 O O . ASP A 1 97 ? 4.062 -4.07 -2.531 1 98.94 97 ASP A O 1
ATOM 775 N N . ILE A 1 98 ? 3.629 -5.527 -0.919 1 98.94 98 ILE A N 1
ATOM 776 C CA . ILE A 1 98 ? 4.996 -5.613 -0.419 1 98.94 98 ILE A CA 1
ATOM 777 C C . ILE A 1 98 ? 5.469 -7.066 -0.453 1 98.94 98 ILE A C 1
ATOM 779 O O . ILE A 1 98 ? 4.793 -7.957 0.068 1 98.94 98 ILE A O 1
ATOM 783 N N . PHE A 1 99 ? 6.562 -7.293 -1.057 1 98.94 99 PHE A N 1
ATOM 784 C CA . PHE A 1 99 ? 7.172 -8.617 -1.132 1 98.94 99 PHE A CA 1
ATOM 785 C C . PHE A 1 99 ? 8.516 -8.641 -0.408 1 98.94 99 PHE A C 1
ATOM 787 O O . PHE A 1 99 ? 9.328 -7.73 -0.579 1 98.94 99 PHE A O 1
ATOM 794 N N . ARG A 1 100 ? 8.727 -9.633 0.404 1 98.88 100 ARG A N 1
ATOM 795 C CA . ARG A 1 100 ? 10.039 -9.891 0.979 1 98.88 100 ARG A CA 1
ATOM 796 C C . ARG A 1 100 ? 10.758 -11.008 0.226 1 98.88 100 ARG A C 1
ATOM 798 O O . ARG A 1 100 ? 10.148 -12.023 -0.125 1 98.88 100 ARG A O 1
ATOM 805 N N . PHE A 1 101 ? 11.992 -10.836 -0.027 1 98.75 101 PHE A N 1
ATOM 806 C CA . PHE A 1 101 ? 12.797 -11.781 -0.796 1 98.75 101 PHE A CA 1
ATOM 807 C C . PHE A 1 101 ? 13.812 -12.477 0.097 1 98.75 101 PHE A C 1
ATOM 809 O O . PHE A 1 101 ? 14.297 -11.898 1.071 1 98.75 101 PHE A O 1
ATOM 816 N N . ASP A 1 102 ? 14.148 -13.719 -0.22 1 98.19 102 ASP A N 1
ATOM 817 C CA . ASP A 1 102 ? 15.266 -14.398 0.443 1 98.19 102 ASP A CA 1
ATOM 818 C C . ASP A 1 102 ? 16.594 -14.07 -0.237 1 98.19 102 ASP A C 1
ATOM 820 O O . ASP A 1 102 ? 16.641 -13.234 -1.148 1 98.19 102 ASP A O 1
ATOM 824 N N . GLU A 1 103 ? 17.609 -14.664 0.24 1 96.12 103 GLU A N 1
ATOM 825 C CA . GLU A 1 103 ? 18.953 -14.336 -0.226 1 96.12 103 GLU A CA 1
ATOM 826 C C . GLU A 1 103 ? 19.172 -14.789 -1.669 1 96.12 103 GLU A C 1
ATOM 828 O O . GLU A 1 103 ? 20.094 -14.328 -2.344 1 96.12 103 GLU A O 1
ATOM 833 N N . GLU A 1 104 ? 18.375 -15.688 -2.137 1 96.31 104 GLU A N 1
ATOM 834 C CA . GLU A 1 104 ? 18.5 -16.203 -3.496 1 96.31 104 GLU A CA 1
ATOM 835 C C . GLU A 1 104 ? 17.625 -15.414 -4.469 1 96.31 104 GLU A C 1
ATOM 837 O O . GLU A 1 104 ? 17.484 -15.789 -5.633 1 96.31 104 GLU A O 1
ATOM 842 N N . GLY A 1 105 ? 16.969 -14.352 -3.971 1 97.38 105 GLY A N 1
ATOM 843 C CA . GLY A 1 105 ? 16.156 -13.508 -4.832 1 97.38 105 GLY A CA 1
ATOM 844 C C . GLY A 1 105 ? 14.781 -14.086 -5.105 1 97.38 105 GLY A C 1
ATOM 845 O O . GLY A 1 105 ? 14.18 -13.805 -6.145 1 97.38 105 GLY A O 1
ATOM 846 N N . LYS A 1 106 ? 14.359 -14.906 -4.184 1 98.62 106 LYS A N 1
ATOM 847 C CA . LYS A 1 106 ? 13.023 -15.492 -4.297 1 98.62 106 LYS A CA 1
ATOM 848 C C . LYS A 1 106 ? 12.055 -14.844 -3.309 1 98.62 106 LYS A C 1
ATOM 850 O O . LYS A 1 106 ? 12.438 -14.508 -2.186 1 98.62 106 LYS A O 1
ATOM 855 N N . ILE A 1 107 ? 10.852 -14.711 -3.738 1 98.88 107 ILE A N 1
ATOM 856 C CA . ILE A 1 107 ? 9.812 -14.148 -2.881 1 98.88 107 ILE A CA 1
ATOM 857 C C . ILE A 1 107 ? 9.445 -15.156 -1.792 1 98.88 107 ILE A C 1
ATOM 859 O O . ILE A 1 107 ? 9.219 -16.328 -2.078 1 98.88 107 ILE A O 1
ATOM 863 N N . VAL A 1 108 ? 9.312 -14.664 -0.525 1 98.88 108 VAL A N 1
ATOM 864 C CA . VAL A 1 108 ? 9.008 -15.617 0.541 1 98.88 108 VAL A CA 1
ATOM 865 C C . VAL A 1 108 ? 7.879 -15.078 1.411 1 98.88 108 VAL A C 1
ATOM 867 O O . VAL A 1 108 ? 7.328 -15.805 2.244 1 98.88 108 VAL A O 1
ATOM 870 N N . GLU A 1 109 ? 7.488 -13.828 1.238 1 98.88 109 GLU A N 1
ATOM 871 C CA . GLU A 1 109 ? 6.457 -13.211 2.064 1 98.88 109 GLU A CA 1
ATOM 872 C C . GLU A 1 109 ? 5.758 -12.078 1.318 1 98.88 109 GLU A C 1
ATOM 874 O O . GLU A 1 109 ? 6.383 -11.375 0.524 1 98.88 109 GLU A O 1
ATOM 879 N N . HIS A 1 110 ? 4.457 -11.938 1.536 1 98.88 110 HIS A N 1
ATOM 880 C CA . HIS A 1 110 ? 3.648 -11.008 0.752 1 98.88 110 HIS A CA 1
ATOM 881 C C . HIS A 1 110 ? 2.613 -10.305 1.625 1 98.88 110 HIS A C 1
ATOM 883 O O . HIS A 1 110 ? 1.81 -10.961 2.291 1 98.88 110 HIS A O 1
ATOM 889 N N . TRP A 1 111 ? 2.67 -8.984 1.748 1 98.88 111 TRP A N 1
ATOM 890 C CA . TRP A 1 111 ? 1.626 -8.133 2.305 1 98.88 111 TRP A CA 1
ATOM 891 C C . TRP A 1 111 ? 0.934 -7.332 1.208 1 98.88 111 TRP A C 1
ATOM 893 O O . TRP A 1 111 ? 1.539 -7.031 0.176 1 98.88 111 TRP A O 1
ATOM 903 N N . ASP A 1 112 ? -0.298 -6.988 1.451 1 98.81 112 ASP A N 1
ATOM 904 C CA . ASP A 1 112 ? -0.94 -6.074 0.512 1 98.81 112 ASP A CA 1
ATOM 905 C C . ASP A 1 112 ? -2.1 -5.332 1.172 1 98.81 112 ASP A C 1
ATOM 907 O O . ASP A 1 112 ? -2.531 -5.695 2.268 1 98.81 112 ASP A O 1
ATOM 911 N N . VAL A 1 113 ? -2.467 -4.238 0.635 1 98.81 113 VAL A N 1
ATOM 912 C CA . VAL A 1 113 ? -3.648 -3.439 0.949 1 98.81 113 VAL A CA 1
ATOM 913 C C . VAL A 1 113 ? -4.387 -3.08 -0.339 1 98.81 113 VAL A C 1
ATOM 915 O O . VAL A 1 113 ? -3.768 -2.65 -1.316 1 98.81 113 VAL A O 1
ATOM 918 N N . LEU A 1 114 ? -5.668 -3.277 -0.352 1 98.56 114 LEU A N 1
ATOM 919 C CA . LEU A 1 114 ? -6.516 -3.008 -1.51 1 98.56 114 LEU A CA 1
ATOM 920 C C . LEU A 1 114 ? -7.629 -2.033 -1.153 1 98.56 114 LEU A C 1
ATOM 922 O O . LEU A 1 114 ? -8.203 -2.111 -0.065 1 98.56 114 LEU A O 1
ATOM 926 N N . GLN A 1 115 ? -7.938 -1.214 -2.088 1 98.62 115 GLN A N 1
ATOM 927 C CA . GLN A 1 115 ? -9.016 -0.241 -1.928 1 98.62 115 GLN A CA 1
ATOM 928 C C . GLN A 1 115 ? -9.773 -0.042 -3.236 1 98.62 115 GLN A C 1
ATOM 930 O O . GLN A 1 115 ? -9.164 0.142 -4.293 1 98.62 115 GLN A O 1
ATOM 935 N N . VAL A 1 116 ? -11.086 -0.053 -3.113 1 98.12 116 VAL A N 1
ATOM 936 C CA . VAL A 1 116 ? -11.914 0.24 -4.277 1 98.12 116 VAL A CA 1
ATOM 937 C C . VAL A 1 116 ? -11.656 1.669 -4.75 1 98.12 116 VAL A C 1
ATOM 939 O O . VAL A 1 116 ? -11.562 2.59 -3.934 1 98.12 116 VAL A O 1
ATOM 942 N N . ILE A 1 117 ? -11.469 1.841 -6.039 1 98.19 117 ILE A N 1
ATOM 943 C CA . ILE A 1 117 ? -11.391 3.182 -6.609 1 98.19 117 ILE A CA 1
ATOM 944 C C . ILE A 1 117 ? -12.789 3.781 -6.711 1 98.19 117 ILE A C 1
ATOM 946 O O . ILE A 1 117 ? -13.633 3.275 -7.449 1 98.19 117 ILE A O 1
ATOM 950 N N . PRO A 1 118 ? -12.992 4.875 -5.98 1 97.56 118 PRO A N 1
ATOM 951 C CA . PRO A 1 118 ? -14.352 5.418 -5.953 1 97.56 118 PRO A CA 1
ATOM 952 C C . PRO A 1 118 ? -14.719 6.152 -7.238 1 97.56 118 PRO A C 1
ATOM 954 O O . PRO A 1 118 ? -13.828 6.602 -7.973 1 97.56 118 PRO A O 1
ATOM 957 N N . ASP A 1 119 ? -16.047 6.305 -7.438 1 95.5 119 ASP A N 1
ATOM 958 C CA . ASP A 1 119 ? -16.547 6.996 -8.617 1 95.5 119 ASP A CA 1
ATOM 959 C C . ASP A 1 119 ? -16.281 8.5 -8.531 1 95.5 119 ASP A C 1
ATOM 961 O O . ASP A 1 119 ? -16.203 9.18 -9.547 1 95.5 119 ASP A O 1
ATOM 965 N N . THR A 1 120 ? -16.203 9.023 -7.266 1 97 120 THR A N 1
ATOM 966 C CA . THR A 1 120 ? -15.969 10.445 -7.027 1 97 120 THR A CA 1
ATOM 967 C C . THR A 1 120 ? -14.828 10.641 -6.031 1 97 120 THR A C 1
ATOM 969 O O . THR A 1 120 ? -14.492 9.727 -5.273 1 97 120 THR A O 1
ATOM 972 N N . ALA A 1 121 ? -14.219 11.773 -6.121 1 97.62 121 ALA A N 1
ATOM 973 C CA . ALA A 1 121 ? -13.109 12.125 -5.234 1 97.62 121 ALA A CA 1
ATOM 974 C C . ALA A 1 121 ? -13.164 13.594 -4.852 1 97.62 121 ALA A C 1
ATOM 976 O O . ALA A 1 121 ? -13.766 14.406 -5.559 1 97.62 121 ALA A O 1
ATOM 977 N N . LYS A 1 122 ? -12.445 13.938 -3.76 1 97.81 122 LYS A N 1
ATOM 978 C CA . LYS A 1 122 ? -12.414 15.305 -3.258 1 97.81 122 LYS A CA 1
ATOM 979 C C . LYS A 1 122 ? -11.289 16.109 -3.906 1 97.81 122 LYS A C 1
ATOM 981 O O . LYS A 1 122 ? -11.148 17.297 -3.658 1 97.81 122 LYS A O 1
ATOM 986 N N . ASN A 1 123 ? -10.516 15.391 -4.66 1 98 123 ASN A N 1
ATOM 987 C CA . ASN A 1 123 ? -9.5 16.047 -5.48 1 98 123 ASN A CA 1
ATOM 988 C C . ASN A 1 123 ? -9.516 15.523 -6.914 1 98 123 ASN A C 1
ATOM 990 O O . ASN A 1 123 ? -10.195 14.531 -7.215 1 98 123 ASN A O 1
ATOM 994 N N . ASP A 1 124 ? -8.711 16.172 -7.848 1 97.38 124 ASP A N 1
ATOM 995 C CA . ASP A 1 124 ? -8.75 15.812 -9.266 1 97.38 124 ASP A CA 1
ATOM 996 C C . ASP A 1 124 ? -7.5 15.039 -9.664 1 97.38 124 ASP A C 1
ATOM 998 O O . ASP A 1 124 ? -7.199 14.914 -10.859 1 97.38 124 ASP A O 1
ATOM 1002 N N . ASN A 1 125 ? -6.703 14.484 -8.711 1 98.12 125 ASN A N 1
ATOM 1003 C CA . ASN A 1 125 ? -5.402 13.906 -9.016 1 98.12 125 ASN A CA 1
ATOM 1004 C C . ASN A 1 125 ? -5.496 12.398 -9.234 1 98.12 125 ASN A C 1
ATOM 1006 O O . ASN A 1 125 ? -4.574 11.781 -9.766 1 98.12 125 ASN A O 1
ATOM 1010 N N . GLY A 1 126 ? -6.629 11.805 -8.898 1 97.31 126 GLY A N 1
ATOM 1011 C CA . GLY A 1 126 ? -6.746 10.359 -8.953 1 97.31 126 GLY A CA 1
ATOM 1012 C C . GLY A 1 126 ? -5.871 9.648 -7.938 1 97.31 126 GLY A C 1
ATOM 1013 O O . GLY A 1 126 ? -5.09 10.281 -7.227 1 97.31 126 GLY A O 1
ATOM 1014 N N . MET A 1 127 ? -5.914 8.336 -7.855 1 98.56 127 MET A N 1
ATOM 1015 C CA . MET A 1 127 ? -5.223 7.57 -6.82 1 98.56 127 MET A CA 1
ATOM 1016 C C . MET A 1 127 ? -3.82 7.18 -7.273 1 98.56 127 MET A C 1
ATOM 1018 O O . MET A 1 127 ? -3.146 6.391 -6.609 1 98.56 127 MET A O 1
ATOM 1022 N N . PHE A 1 128 ? -3.422 7.773 -8.508 1 98.25 128 PHE A N 1
ATOM 1023 C CA . PHE A 1 128 ? -2.133 7.367 -9.047 1 98.25 128 PHE A CA 1
ATOM 1024 C C . PHE A 1 128 ? -1.352 8.57 -9.555 1 98.25 128 PHE A C 1
ATOM 1026 O O . PHE A 1 128 ? -1.926 9.484 -10.156 1 98.25 128 PHE A O 1
ATOM 1033 N N . MET B 1 1 ? 27.188 9.141 6.957 1 59.94 1 MET B N 1
ATOM 1034 C CA . MET B 1 1 ? 26.203 10.125 6.543 1 59.94 1 MET B CA 1
ATOM 1035 C C . MET B 1 1 ? 24.953 9.445 6 1 59.94 1 MET B C 1
ATOM 1037 O O . MET B 1 1 ? 25.031 8.469 5.258 1 59.94 1 MET B O 1
ATOM 1041 N N . LYS B 1 2 ? 23.781 9.734 6.641 1 76.81 2 LYS B N 1
ATOM 1042 C CA . LYS B 1 2 ? 22.578 9.031 6.191 1 76.81 2 LYS B CA 1
ATOM 1043 C C . LYS B 1 2 ? 22.25 9.398 4.75 1 76.81 2 LYS B C 1
ATOM 1045 O O . LYS B 1 2 ? 22.438 10.539 4.332 1 76.81 2 LYS B O 1
ATOM 1050 N N . SER B 1 3 ? 22.031 8.414 3.916 1 86.12 3 SER B N 1
ATOM 1051 C CA . SER B 1 3 ? 21.594 8.656 2.543 1 86.12 3 SER B CA 1
ATOM 1052 C C . SER B 1 3 ? 20.359 9.539 2.498 1 86.12 3 SER B C 1
ATOM 1054 O O . SER B 1 3 ? 19.641 9.656 3.488 1 86.12 3 SER B O 1
ATOM 1056 N N . SER B 1 4 ? 20.203 10.312 1.5 1 93.06 4 SER B N 1
ATOM 1057 C CA . SER B 1 4 ? 19 11.117 1.312 1 93.06 4 SER B CA 1
ATOM 1058 C C . SER B 1 4 ? 17.734 10.273 1.507 1 93.06 4 SER B C 1
ATOM 1060 O O . SER B 1 4 ? 16.766 10.742 2.096 1 93.06 4 SER B O 1
ATOM 1062 N N . ALA B 1 5 ? 17.828 9.031 1.07 1 94.31 5 ALA B N 1
ATOM 1063 C CA . ALA B 1 5 ? 16.688 8.133 1.221 1 94.31 5 ALA B CA 1
ATOM 1064 C C . ALA B 1 5 ? 16.406 7.84 2.691 1 94.31 5 ALA B C 1
ATOM 1066 O O . ALA B 1 5 ? 15.258 7.793 3.117 1 94.31 5 ALA B O 1
ATOM 1067 N N . GLU B 1 6 ? 17.391 7.637 3.512 1 94.44 6 GLU B N 1
ATOM 1068 C CA . GLU B 1 6 ? 17.234 7.371 4.938 1 94.44 6 GLU B CA 1
ATOM 1069 C C . GLU B 1 6 ? 16.672 8.586 5.668 1 94.44 6 GLU B C 1
ATOM 1071 O O . GLU B 1 6 ? 15.852 8.453 6.574 1 94.44 6 GLU B O 1
ATOM 1076 N N . ILE B 1 7 ? 17.172 9.711 5.25 1 96.12 7 ILE B N 1
ATOM 1077 C CA . ILE B 1 7 ? 16.672 10.945 5.848 1 96.12 7 ILE B CA 1
ATOM 1078 C C . ILE B 1 7 ? 15.203 11.133 5.496 1 96.12 7 ILE B C 1
ATOM 1080 O O . ILE B 1 7 ? 14.391 11.484 6.359 1 96.12 7 ILE B O 1
ATOM 1084 N N . ASN B 1 8 ? 14.867 10.914 4.188 1 97.88 8 ASN B N 1
ATOM 1085 C CA . ASN B 1 8 ? 13.477 11.008 3.76 1 97.88 8 ASN B CA 1
ATOM 1086 C C . ASN B 1 8 ? 12.578 10.047 4.543 1 97.88 8 ASN B C 1
ATOM 1088 O O . ASN B 1 8 ? 11.445 10.391 4.887 1 97.88 8 ASN B O 1
ATOM 1092 N N . LYS B 1 9 ? 13.109 8.891 4.762 1 97.44 9 LYS B N 1
ATOM 1093 C CA . LYS B 1 9 ? 12.359 7.891 5.52 1 97.44 9 LYS B CA 1
ATOM 1094 C C . LYS B 1 9 ? 12.031 8.398 6.922 1 97.44 9 LYS B C 1
ATOM 1096 O O . LYS B 1 9 ? 10.891 8.297 7.371 1 97.44 9 LYS B O 1
ATOM 1101 N N . GLN B 1 10 ? 12.977 8.906 7.598 1 97.19 10 GLN B N 1
ATOM 1102 C CA . GLN B 1 10 ? 12.766 9.445 8.938 1 97.19 10 GLN B CA 1
ATOM 1103 C C . GLN B 1 10 ? 11.805 10.625 8.906 1 97.19 10 GLN B C 1
ATOM 1105 O O . GLN B 1 10 ? 10.953 10.758 9.789 1 97.19 10 GLN B O 1
ATOM 1110 N N . ASN B 1 11 ? 11.969 11.461 7.895 1 98.5 11 ASN B N 1
ATOM 1111 C CA . ASN B 1 11 ? 11.062 12.594 7.758 1 98.5 11 ASN B CA 1
ATOM 1112 C C . ASN B 1 11 ? 9.617 12.141 7.547 1 98.5 11 ASN B C 1
ATOM 1114 O O . ASN B 1 11 ? 8.695 12.711 8.125 1 98.5 11 ASN B O 1
ATOM 1118 N N . ALA B 1 12 ? 9.406 11.125 6.73 1 98.88 12 ALA B N 1
ATOM 1119 C CA . ALA B 1 12 ? 8.062 10.602 6.492 1 98.88 12 ALA B CA 1
ATOM 1120 C C . ALA B 1 12 ? 7.449 10.062 7.777 1 98.88 12 ALA B C 1
ATOM 1122 O O . ALA B 1 12 ? 6.281 10.328 8.07 1 98.88 12 ALA B O 1
ATOM 1123 N N . ILE B 1 13 ? 8.25 9.312 8.523 1 98.75 13 ILE B N 1
ATOM 1124 C CA . ILE B 1 13 ? 7.773 8.734 9.773 1 98.75 13 ILE B CA 1
ATOM 1125 C C . ILE B 1 13 ? 7.418 9.852 10.758 1 98.75 13 ILE B C 1
ATOM 1127 O O . ILE B 1 13 ? 6.355 9.828 11.383 1 98.75 13 ILE B O 1
ATOM 1131 N N . SER B 1 14 ? 8.266 10.852 10.867 1 98.75 14 SER B N 1
ATOM 1132 C CA . SER B 1 14 ? 8.023 11.969 11.773 1 98.75 14 SER B CA 1
ATOM 1133 C C . SER B 1 14 ? 6.789 12.766 11.367 1 98.75 14 SER B C 1
ATOM 1135 O O . SER B 1 14 ? 5.992 13.164 12.211 1 98.75 14 SER B O 1
ATOM 1137 N N . PHE B 1 15 ? 6.707 13.016 10.055 1 98.88 15 PHE B N 1
ATOM 1138 C CA . PHE B 1 15 ? 5.539 13.711 9.523 1 98.88 15 PHE B CA 1
ATOM 1139 C C . PHE B 1 15 ? 4.258 12.984 9.914 1 98.88 15 PHE B C 1
ATOM 1141 O O . PHE B 1 15 ? 3.344 13.586 10.477 1 98.88 15 PHE B O 1
ATOM 1148 N N . TYR B 1 16 ? 4.254 11.688 9.648 1 98.81 16 TYR B N 1
ATOM 1149 C CA . TYR B 1 16 ? 3.055 10.891 9.875 1 98.81 16 TYR B CA 1
ATOM 1150 C C . TYR B 1 16 ? 2.738 10.789 11.359 1 98.81 16 TYR B C 1
ATOM 1152 O O . TYR B 1 16 ? 1.577 10.898 11.766 1 98.81 16 TYR B O 1
ATOM 1160 N N . ASP B 1 17 ? 3.719 10.586 12.18 1 98.69 17 ASP B N 1
ATOM 1161 C CA . ASP B 1 17 ? 3.541 10.523 13.625 1 98.69 17 ASP B CA 1
ATOM 1162 C C . ASP B 1 17 ? 2.953 11.828 14.164 1 98.69 17 ASP B C 1
ATOM 1164 O O . ASP B 1 17 ? 2.008 11.812 14.953 1 98.69 17 ASP B O 1
ATOM 1168 N N . MET B 1 18 ? 3.48 12.93 13.711 1 98.44 18 MET B N 1
ATOM 1169 C CA . MET B 1 18 ? 3.076 14.242 14.203 1 98.44 18 MET B CA 1
ATOM 1170 C C . MET B 1 18 ? 1.633 14.547 13.812 1 98.44 18 MET B C 1
ATOM 1172 O O . MET B 1 18 ? 0.837 14.977 14.656 1 98.44 18 MET B O 1
ATOM 1176 N N . MET B 1 19 ? 1.268 14.266 12.586 1 97.62 19 MET B N 1
ATOM 1177 C CA . MET B 1 19 ? -0.066 14.648 12.125 1 97.62 19 MET B CA 1
ATOM 1178 C C . MET B 1 19 ? -1.11 13.633 12.594 1 97.62 19 MET B C 1
ATOM 1180 O O . MET B 1 19 ? -2.238 14.008 12.922 1 97.62 19 MET B O 1
ATOM 1184 N N . PHE B 1 20 ? -0.796 12.398 12.695 1 97.88 20 PHE B N 1
ATOM 1185 C CA . PHE B 1 20 ? -1.774 11.367 13.008 1 97.88 20 PHE B CA 1
ATOM 1186 C C . PHE B 1 20 ? -1.809 11.094 14.508 1 97.88 20 PHE B C 1
ATOM 1188 O O . PHE B 1 20 ? -2.854 11.234 15.148 1 97.88 20 PHE B O 1
ATOM 1195 N N . ASN B 1 21 ? -0.661 10.734 15.109 1 98.06 21 ASN B N 1
ATOM 1196 C CA . ASN B 1 21 ? -0.602 10.328 16.5 1 98.06 21 ASN B CA 1
ATOM 1197 C C . ASN B 1 21 ? -0.655 11.531 17.438 1 98.06 21 ASN B C 1
ATOM 1199 O O . ASN B 1 21 ? -1.348 11.508 18.469 1 98.06 21 ASN B O 1
ATOM 1203 N N . GLN B 1 22 ? 0.112 12.578 17.109 1 97.62 22 GLN B N 1
ATOM 1204 C CA . GLN B 1 22 ? 0.198 13.734 17.984 1 97.62 22 GLN B CA 1
ATOM 1205 C C . GLN B 1 22 ? -0.9 14.75 17.672 1 97.62 22 GLN B C 1
ATOM 1207 O O . GLN B 1 22 ? -1.05 15.75 18.391 1 97.62 22 GLN B O 1
ATOM 1212 N N . CYS B 1 23 ? -1.62 14.562 16.562 1 97.25 23 CYS B N 1
ATOM 1213 C CA . CYS B 1 23 ? -2.76 15.398 16.203 1 97.25 23 CYS B CA 1
ATOM 1214 C C . CYS B 1 23 ? -2.328 16.844 15.969 1 97.25 23 CYS B C 1
ATOM 1216 O O . CYS B 1 23 ? -2.996 17.766 16.422 1 97.25 23 CYS B O 1
ATOM 1218 N N . LEU B 1 24 ? -1.141 16.984 15.289 1 97.69 24 LEU B N 1
ATOM 1219 C CA . LEU B 1 24 ? -0.603 18.297 14.961 1 97.69 24 LEU B CA 1
ATOM 1220 C C . LEU B 1 24 ? -0.374 18.438 13.461 1 97.69 24 LEU B C 1
ATOM 1222 O O . LEU B 1 24 ? 0.761 18.625 13.016 1 97.69 24 LEU B O 1
ATOM 1226 N N . PRO B 1 25 ? -1.48 18.438 12.703 1 98.31 25 PRO B N 1
ATOM 1227 C CA . PRO B 1 25 ? -1.31 18.438 11.25 1 98.31 25 PRO B CA 1
ATOM 1228 C C . PRO B 1 25 ? -0.688 19.734 10.727 1 98.31 25 PRO B C 1
ATOM 1230 O O . PRO B 1 25 ? 0.142 19.703 9.812 1 98.31 25 PRO B O 1
ATOM 1233 N N . ALA B 1 26 ? -0.999 20.859 11.266 1 98.31 26 ALA B N 1
ATOM 1234 C CA . ALA B 1 26 ? -0.456 22.125 10.797 1 98.31 26 ALA B CA 1
ATOM 1235 C C . ALA B 1 26 ? 1.048 22.203 11.047 1 98.31 26 ALA B C 1
ATOM 1237 O O . ALA B 1 26 ? 1.803 22.672 10.188 1 98.31 26 ALA B O 1
ATOM 1238 N N . VAL B 1 27 ? 1.463 21.781 12.164 1 98.62 27 VAL B N 1
ATOM 1239 C CA . VAL B 1 27 ? 2.879 21.781 12.516 1 98.62 27 VAL B CA 1
ATOM 1240 C C . VAL B 1 27 ? 3.635 20.797 11.625 1 98.62 27 VAL B C 1
ATOM 1242 O O . VAL B 1 27 ? 4.723 21.109 11.133 1 98.62 27 VAL B O 1
ATOM 1245 N N . ALA B 1 28 ? 3.061 19.609 11.445 1 98.75 28 ALA B N 1
ATOM 1246 C CA . ALA B 1 28 ? 3.678 18.609 10.578 1 98.75 28 ALA B CA 1
ATOM 1247 C C . ALA B 1 28 ? 3.889 19.156 9.172 1 98.75 28 ALA B C 1
ATOM 1249 O O . ALA B 1 28 ? 4.973 19.016 8.594 1 98.75 28 ALA B O 1
ATOM 1250 N N . VAL B 1 29 ? 2.832 19.766 8.633 1 98.75 29 VAL B N 1
ATOM 1251 C CA . VAL B 1 29 ? 2.895 20.328 7.281 1 98.75 29 VAL B CA 1
ATOM 1252 C C . VAL B 1 29 ? 3.965 21.406 7.223 1 98.75 29 VAL B C 1
ATOM 1254 O O . VAL B 1 29 ? 4.781 21.438 6.297 1 98.75 29 VAL B O 1
ATOM 1257 N N . SER B 1 30 ? 3.98 22.266 8.156 1 98.5 30 SER B N 1
ATOM 1258 C CA . SER B 1 30 ? 4.957 23.344 8.203 1 98.5 30 SER B CA 1
ATOM 1259 C C . SER B 1 30 ? 6.383 22.797 8.227 1 98.5 30 SER B C 1
ATOM 1261 O O . SER B 1 30 ? 7.273 23.344 7.574 1 98.5 30 SER B O 1
ATOM 1263 N N . ASN B 1 31 ? 6.633 21.75 8.922 1 98.62 31 ASN B N 1
ATOM 1264 C CA . ASN B 1 31 ? 7.973 21.219 9.133 1 98.62 31 ASN B CA 1
ATOM 1265 C C . ASN B 1 31 ? 8.438 20.375 7.953 1 98.62 31 ASN B C 1
ATOM 1267 O O . ASN B 1 31 ? 9.609 20.391 7.59 1 98.62 31 ASN B O 1
ATOM 1271 N N . PHE B 1 32 ? 7.473 19.609 7.324 1 98.81 32 PHE B N 1
ATOM 1272 C CA . PHE B 1 32 ? 7.965 18.5 6.516 1 98.81 32 PHE B CA 1
ATOM 1273 C C . PHE B 1 32 ? 7.465 18.609 5.082 1 98.81 32 PHE B C 1
ATOM 1275 O O . PHE B 1 32 ? 7.934 17.891 4.195 1 98.81 32 PHE B O 1
ATOM 1282 N N . VAL B 1 33 ? 6.504 19.469 4.785 1 98.75 33 VAL B N 1
ATOM 1283 C CA . VAL B 1 33 ? 5.922 19.547 3.451 1 98.75 33 VAL B CA 1
ATOM 1284 C C . VAL B 1 33 ? 6.527 20.719 2.693 1 98.75 33 VAL B C 1
ATOM 1286 O O . VAL B 1 33 ? 6.762 21.781 3.273 1 98.75 33 VAL B O 1
ATOM 1289 N N . GLY B 1 34 ? 6.77 20.562 1.437 1 98.12 34 GLY B N 1
ATOM 1290 C CA . GLY B 1 34 ? 7.414 21.562 0.601 1 98.12 34 GLY B CA 1
ATOM 1291 C C . GLY B 1 34 ? 6.449 22.594 0.063 1 98.12 34 GLY B C 1
ATOM 1292 O O . GLY B 1 34 ? 5.453 22.938 0.716 1 98.12 34 GLY B O 1
ATOM 1293 N N . SER B 1 35 ? 6.77 23.156 -1.121 1 96.12 35 SER B N 1
ATOM 1294 C CA . SER B 1 35 ? 6.031 24.281 -1.686 1 96.12 35 SER B CA 1
ATOM 1295 C C . SER B 1 35 ? 4.637 23.859 -2.133 1 96.12 35 SER B C 1
ATOM 1297 O O . SER B 1 35 ? 3.711 24.672 -2.158 1 96.12 35 SER B O 1
ATOM 1299 N N . GLU B 1 36 ? 4.547 22.594 -2.438 1 97.31 36 GLU B N 1
ATOM 1300 C CA . GLU B 1 36 ? 3.254 22.062 -2.855 1 97.31 36 GLU B CA 1
ATOM 1301 C C . GLU B 1 36 ? 2.963 20.719 -2.174 1 97.31 36 GLU B C 1
ATOM 1303 O O . GLU B 1 36 ? 3.852 20.125 -1.559 1 97.31 36 GLU B O 1
ATOM 1308 N N . TYR B 1 37 ? 1.768 20.391 -2.246 1 98.62 37 TYR B N 1
ATOM 1309 C CA . TYR B 1 37 ? 1.316 19.094 -1.763 1 98.62 37 TYR B CA 1
ATOM 1310 C C . TYR B 1 37 ? 0.253 18.516 -2.684 1 98.62 37 TYR B C 1
ATOM 1312 O O . TYR B 1 37 ? -0.919 18.891 -2.605 1 98.62 37 TYR B O 1
ATOM 1320 N N . ILE B 1 38 ? 0.646 17.531 -3.463 1 98.75 38 ILE B N 1
ATOM 1321 C CA . ILE B 1 38 ? -0.263 16.859 -4.383 1 98.75 38 ILE B CA 1
ATOM 1322 C C . ILE B 1 38 ? -0.898 15.656 -3.689 1 98.75 38 ILE B C 1
ATOM 1324 O O . ILE B 1 38 ? -0.205 14.703 -3.33 1 98.75 38 ILE B O 1
ATOM 1328 N N . GLN B 1 39 ? -2.197 15.758 -3.475 1 98.81 39 GLN B N 1
ATOM 1329 C CA . GLN B 1 39 ? -2.932 14.766 -2.705 1 98.81 39 GLN B CA 1
ATOM 1330 C C . GLN B 1 39 ? -3.652 13.781 -3.625 1 98.81 39 GLN B C 1
ATOM 1332 O O . GLN B 1 39 ? -4.332 14.188 -4.566 1 98.81 39 GLN B O 1
ATOM 1337 N N . HIS B 1 40 ? -3.51 12.453 -3.381 1 98.81 40 HIS B N 1
ATOM 1338 C CA . HIS B 1 40 ? -4.152 11.453 -4.227 1 98.81 40 HIS B CA 1
ATOM 1339 C C . HIS B 1 40 ? -5.191 10.656 -3.445 1 98.81 40 HIS B C 1
ATOM 1341 O O . HIS B 1 40 ? -5.859 9.789 -4.004 1 98.81 40 HIS B O 1
ATOM 1347 N N . ASN B 1 41 ? -5.309 10.867 -2.102 1 98.62 41 ASN B N 1
ATOM 1348 C CA . ASN B 1 41 ? -6.406 10.281 -1.341 1 98.62 41 ASN B CA 1
ATOM 1349 C C . ASN B 1 41 ? -7.758 10.828 -1.792 1 98.62 41 ASN B C 1
ATOM 1351 O O . ASN B 1 41 ? -7.996 12.031 -1.721 1 98.62 41 ASN B O 1
ATOM 1355 N N . PRO B 1 42 ? -8.602 10 -2.234 1 98.56 42 PRO B N 1
ATOM 1356 C CA . PRO B 1 42 ? -9.859 10.492 -2.799 1 98.56 42 PRO B CA 1
ATOM 1357 C C . PRO B 1 42 ? -10.734 11.188 -1.762 1 98.56 42 PRO B C 1
ATOM 1359 O O . PRO B 1 42 ? -11.656 11.922 -2.123 1 98.56 42 PRO B O 1
ATOM 1362 N N . ASP B 1 43 ? -10.508 11.016 -0.491 1 97.75 43 ASP B N 1
ATOM 1363 C CA . ASP B 1 43 ? -11.367 11.57 0.55 1 97.75 43 ASP B CA 1
ATOM 1364 C C . ASP B 1 43 ? -10.836 12.914 1.05 1 97.75 43 ASP B C 1
ATOM 1366 O O . ASP B 1 43 ? -11.438 13.547 1.917 1 97.75 43 ASP B O 1
ATOM 1370 N N . VAL B 1 44 ? -9.688 13.242 0.573 1 98.25 44 VAL B N 1
ATOM 1371 C CA . VAL B 1 44 ? -9.047 14.461 1.054 1 98.25 44 VAL B CA 1
ATOM 1372 C C . VAL B 1 44 ? -8.859 15.438 -0.105 1 98.25 44 VAL B C 1
ATOM 1374 O O . VAL B 1 44 ? -8.406 15.047 -1.185 1 98.25 44 VAL B O 1
ATOM 1377 N N . GLY B 1 45 ? -9.211 16.672 0.11 1 98.25 45 GLY B N 1
ATOM 1378 C CA . GLY B 1 45 ? -8.977 17.703 -0.894 1 98.25 45 GLY B CA 1
ATOM 1379 C C . GLY B 1 45 ? -7.504 17.906 -1.207 1 98.25 45 GLY B C 1
ATOM 1380 O O . GLY B 1 45 ? -6.637 17.438 -0.461 1 98.25 45 GLY B O 1
ATOM 1381 N N . ASP B 1 46 ? -7.23 18.609 -2.309 1 98.5 46 ASP B N 1
ATOM 1382 C CA . ASP B 1 46 ? -5.855 18.844 -2.736 1 98.5 46 ASP B CA 1
ATOM 1383 C C . ASP B 1 46 ? -5.234 20.016 -1.987 1 98.5 46 ASP B C 1
ATOM 1385 O O . ASP B 1 46 ? -5.922 20.984 -1.662 1 98.5 46 ASP B O 1
ATOM 1389 N N . GLY B 1 47 ? -3.912 19.844 -1.719 1 98.5 47 GLY B N 1
ATOM 1390 C CA . GLY B 1 47 ? -3.176 20.969 -1.159 1 98.5 47 GLY B CA 1
ATOM 1391 C C . GLY B 1 47 ? -3.004 20.875 0.345 1 98.5 47 GLY B C 1
ATOM 1392 O O . GLY B 1 47 ? -3.682 20.094 1.007 1 98.5 47 GLY B O 1
ATOM 1393 N N . LYS B 1 48 ? -2.164 21.734 0.845 1 98.56 48 LYS B N 1
ATOM 1394 C CA . LYS B 1 48 ? -1.764 21.734 2.25 1 98.56 48 LYS B CA 1
ATOM 1395 C C . LYS B 1 48 ? -2.945 22.062 3.158 1 98.56 48 LYS B C 1
ATOM 1397 O O . LYS B 1 48 ? -3.164 21.375 4.164 1 98.56 48 LYS B O 1
ATOM 1402 N N . ASN B 1 49 ? -3.711 23.047 2.785 1 98.25 49 ASN B N 1
ATOM 1403 C CA . ASN B 1 49 ? -4.805 23.484 3.646 1 98.25 49 ASN B CA 1
ATOM 1404 C C . ASN B 1 49 ? -5.883 22.406 3.779 1 98.25 49 ASN B C 1
ATOM 1406 O O . ASN B 1 49 ? -6.383 22.156 4.879 1 98.25 49 ASN B O 1
ATOM 1410 N N . ALA B 1 50 ? -6.246 21.828 2.682 1 98.44 50 ALA B N 1
ATOM 1411 C CA . ALA B 1 50 ? -7.254 20.781 2.717 1 98.44 50 ALA B CA 1
ATOM 1412 C C . ALA B 1 50 ? -6.801 19.609 3.592 1 98.44 50 ALA B C 1
ATOM 1414 O O . ALA B 1 50 ? -7.602 19.016 4.316 1 98.44 50 ALA B O 1
ATOM 1415 N N . PHE B 1 51 ? -5.535 19.312 3.463 1 98.5 51 PHE B N 1
ATOM 1416 C CA . PHE B 1 51 ? -4.961 18.25 4.277 1 98.5 51 PHE B CA 1
ATOM 1417 C C . PHE B 1 51 ? -5.059 18.578 5.758 1 98.5 51 PHE B C 1
ATOM 1419 O O . PHE B 1 51 ? -5.52 17.766 6.559 1 98.5 51 PHE B O 1
ATOM 1426 N N . ILE B 1 52 ? -4.629 19.766 6.121 1 98.56 52 ILE B N 1
ATOM 1427 C CA . ILE B 1 52 ? -4.637 20.203 7.508 1 98.56 52 ILE B CA 1
ATOM 1428 C C . ILE B 1 52 ? -6.062 20.156 8.062 1 98.56 52 ILE B C 1
ATOM 1430 O O . ILE B 1 52 ? -6.305 19.594 9.125 1 98.56 52 ILE B O 1
ATOM 1434 N N . GLU B 1 53 ? -6.992 20.703 7.316 1 98.25 53 GLU B N 1
ATOM 1435 C CA . GLU B 1 53 ? -8.383 20.75 7.758 1 98.25 53 GLU B CA 1
ATOM 1436 C C . GLU B 1 53 ? -8.938 19.344 7.984 1 98.25 53 GLU B C 1
ATOM 1438 O O . GLU B 1 53 ? -9.625 19.094 8.977 1 98.25 53 GLU B O 1
ATOM 1443 N N . TYR B 1 54 ? -8.656 18.484 7.121 1 98.12 54 TYR B N 1
ATOM 1444 C CA . TYR B 1 54 ? -9.156 17.125 7.195 1 98.12 54 TYR B CA 1
ATOM 1445 C C . TYR B 1 54 ? -8.648 16.422 8.453 1 98.12 54 TYR B C 1
ATOM 1447 O O . TYR B 1 54 ? -9.43 15.836 9.203 1 98.12 54 TYR B O 1
ATOM 1455 N N . PHE B 1 55 ? -7.379 16.5 8.703 1 97.44 55 PHE B N 1
ATOM 1456 C CA . PHE B 1 55 ? -6.801 15.742 9.805 1 97.44 55 PHE B CA 1
ATOM 1457 C C . PHE B 1 55 ? -7.07 16.422 11.141 1 97.44 55 PHE B C 1
ATOM 14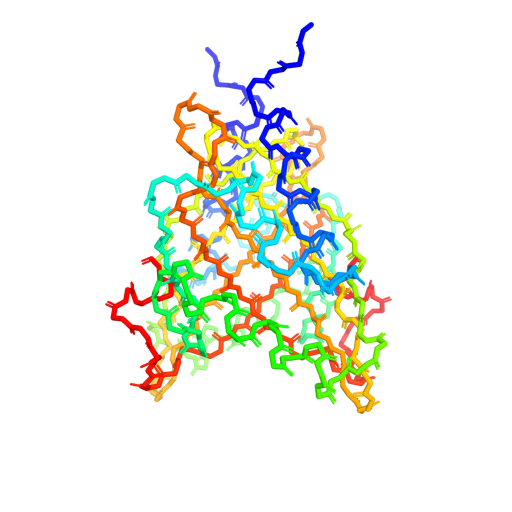59 O O . PHE B 1 55 ? -7.043 15.781 12.188 1 97.44 55 PHE B O 1
ATOM 1466 N N . GLU B 1 56 ? -7.293 17.781 11.148 1 97.69 56 GLU B N 1
ATOM 1467 C CA . GLU B 1 56 ? -7.77 18.438 12.359 1 97.69 56 GLU B CA 1
ATOM 1468 C C . GLU B 1 56 ? -9.172 17.953 12.727 1 97.69 56 GLU B C 1
ATOM 1470 O O . GLU B 1 56 ? -9.461 17.688 13.898 1 97.69 56 GLU B O 1
ATOM 1475 N N . LYS B 1 57 ? -10.016 17.906 11.711 1 97.44 57 LYS B N 1
ATOM 1476 C CA . LYS B 1 57 ? -11.359 17.375 11.93 1 97.44 57 LYS B CA 1
ATOM 1477 C C . LYS B 1 57 ? -11.305 15.93 12.422 1 97.44 57 LYS B C 1
ATOM 1479 O O . LYS B 1 57 ? -12.031 15.562 13.352 1 97.44 57 LYS B O 1
ATOM 1484 N N . MET B 1 58 ? -10.453 15.117 11.797 1 95.5 58 MET B N 1
ATOM 1485 C CA . MET B 1 58 ? -10.312 13.719 12.195 1 95.5 58 MET B CA 1
ATOM 1486 C C . MET B 1 58 ? -9.883 13.609 13.656 1 95.5 58 MET B C 1
ATOM 1488 O O . MET B 1 58 ? -10.391 12.766 14.391 1 95.5 58 MET B O 1
ATOM 1492 N N . ALA B 1 59 ? -8.945 14.422 14.039 1 94.88 59 ALA B N 1
ATOM 1493 C CA . ALA B 1 59 ? -8.453 14.422 15.422 1 94.88 59 ALA B CA 1
ATOM 1494 C C . ALA B 1 59 ? -9.578 14.75 16.406 1 94.88 59 ALA B C 1
ATOM 1496 O O . ALA B 1 59 ? -9.648 14.172 17.484 1 94.88 59 ALA B O 1
ATOM 1497 N N . MET B 1 60 ? -10.391 15.633 16.031 1 95.62 60 MET B N 1
ATO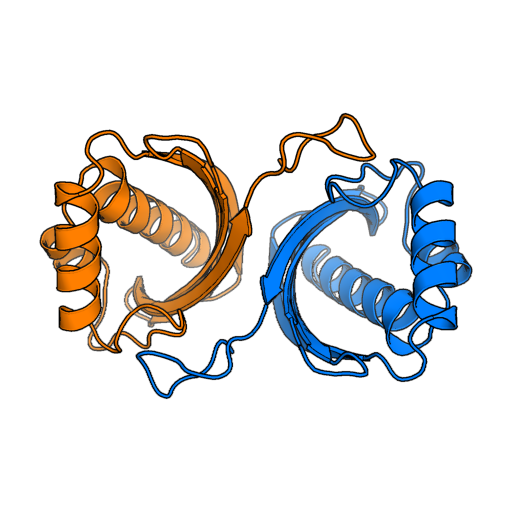M 1498 C CA . MET B 1 60 ? -11.5 16.047 16.875 1 95.62 60 MET B CA 1
ATOM 1499 C C . MET B 1 60 ? -12.562 14.961 16.969 1 95.62 60 MET B C 1
ATOM 1501 O O . MET B 1 60 ? -13.078 14.688 18.062 1 95.62 60 MET B O 1
ATOM 1505 N N . GLU B 1 61 ? -12.828 14.344 15.914 1 95.31 61 GLU B N 1
ATOM 1506 C CA . GLU B 1 61 ? -13.922 13.383 15.828 1 95.31 61 GLU B CA 1
ATOM 1507 C C . GLU B 1 61 ? -13.508 12.016 16.375 1 95.31 61 GLU B C 1
ATOM 1509 O O . GLU B 1 61 ? -14.344 11.258 16.859 1 95.31 61 GLU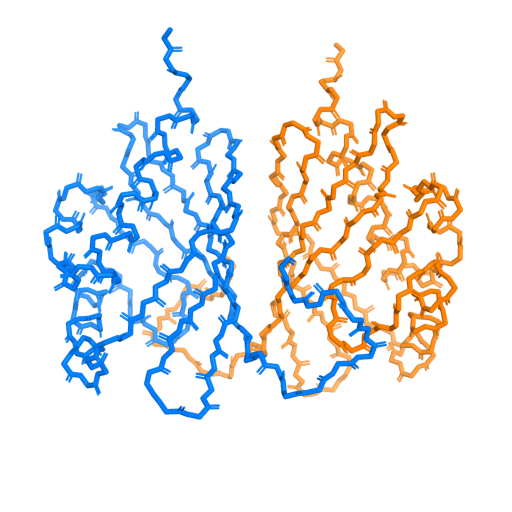 B O 1
ATOM 1514 N N . TYR B 1 62 ? -12.227 11.773 16.328 1 95.56 62 TYR B N 1
ATOM 1515 C CA . TYR B 1 62 ? -11.75 10.461 16.734 1 95.56 62 TYR B CA 1
ATOM 1516 C C . TYR B 1 62 ? -10.578 10.586 17.703 1 95.56 62 TYR B C 1
ATOM 1518 O O . TYR B 1 62 ? -9.469 10.141 17.406 1 95.56 62 TYR B O 1
ATOM 1526 N N . PRO B 1 63 ? -10.93 11.023 18.875 1 93.31 63 PRO B N 1
ATOM 1527 C CA . PRO B 1 63 ? -9.867 11.094 19.891 1 93.31 63 PRO B CA 1
ATOM 1528 C C . PRO B 1 63 ? -9.305 9.719 20.234 1 93.31 63 PRO B C 1
ATOM 1530 O O . PRO B 1 63 ? -10.062 8.75 20.375 1 93.31 63 PRO B O 1
ATOM 1533 N N . GLY B 1 64 ? -8.039 9.555 20.234 1 94.06 64 GLY B N 1
ATOM 1534 C CA . GLY B 1 64 ? -7.402 8.297 20.609 1 94.06 64 GLY B CA 1
ATOM 1535 C C . GLY B 1 64 ? -6.965 7.48 19.406 1 94.06 64 GLY B C 1
ATOM 1536 O O . GLY B 1 64 ? -6.344 6.426 19.562 1 94.06 64 GLY B O 1
ATOM 1537 N N . LYS B 1 65 ? -7.375 7.918 18.25 1 96.69 65 LYS B N 1
ATOM 1538 C CA . LYS B 1 65 ? -6.844 7.238 17.078 1 96.69 65 LYS B CA 1
ATOM 1539 C C . LYS B 1 65 ? -5.316 7.199 17.109 1 96.69 65 LYS B C 1
ATOM 1541 O O . LYS B 1 65 ? -4.68 8.133 17.594 1 96.69 65 LYS B O 1
ATOM 1546 N N . ARG B 1 66 ? -4.723 6.105 16.547 1 97.25 66 ARG B N 1
ATOM 1547 C CA . ARG B 1 66 ? -3.268 6.02 16.5 1 97.25 66 ARG B CA 1
ATOM 1548 C C . ARG B 1 66 ? -2.805 5.109 15.375 1 97.25 66 ARG B C 1
ATOM 1550 O O . ARG B 1 66 ? -3.555 4.238 14.922 1 97.25 66 ARG B O 1
ATOM 1557 N N . VAL B 1 67 ? -1.609 5.371 15.047 1 97.75 67 VAL B N 1
ATOM 1558 C CA . VAL B 1 67 ? -1.006 4.559 14 1 97.75 67 VAL B CA 1
ATOM 1559 C C . VAL B 1 67 ? 0.242 3.861 14.539 1 97.75 67 VAL B C 1
ATOM 1561 O O . VAL B 1 67 ? 0.985 4.438 15.336 1 97.75 67 VAL B O 1
ATOM 1564 N N . GLU B 1 68 ? 0.464 2.625 14.188 1 98.56 68 GLU B N 1
ATOM 1565 C CA . GLU B 1 68 ? 1.701 1.871 14.375 1 98.56 68 GLU B CA 1
ATOM 1566 C C . GLU B 1 68 ? 2.408 1.642 13.039 1 98.56 68 GLU B C 1
ATOM 1568 O O . GLU B 1 68 ? 1.809 1.126 12.094 1 98.56 68 GLU B O 1
ATOM 1573 N N . PHE B 1 69 ? 3.666 2.08 13.008 1 98.75 69 PHE B N 1
ATOM 1574 C CA . PHE B 1 69 ? 4.457 1.857 11.805 1 98.75 69 PHE B CA 1
ATOM 1575 C C . PHE B 1 69 ? 5.02 0.44 11.781 1 98.75 69 PHE B C 1
ATOM 1577 O O . PHE B 1 69 ? 5.781 0.054 12.664 1 98.75 69 PHE B O 1
ATOM 1584 N N . LYS B 1 70 ? 4.66 -0.308 10.797 1 98.75 70 LYS B N 1
ATOM 1585 C CA . LYS B 1 70 ? 5.094 -1.698 10.695 1 98.75 70 LYS B CA 1
ATOM 1586 C C . LYS B 1 70 ? 6.34 -1.822 9.82 1 98.75 70 LYS B C 1
ATOM 1588 O O . LYS B 1 70 ? 7.246 -2.598 10.133 1 98.75 70 LYS B O 1
ATOM 1593 N N . ARG B 1 71 ? 6.379 -1.047 8.711 1 98.25 71 ARG B N 1
ATOM 1594 C CA . ARG B 1 71 ? 7.527 -1.042 7.809 1 98.25 71 ARG B CA 1
ATOM 1595 C C . ARG B 1 71 ? 7.664 0.304 7.105 1 98.25 71 ARG B C 1
ATOM 1597 O O . ARG B 1 71 ? 6.668 0.996 6.875 1 98.25 71 ARG B O 1
ATOM 1604 N N . ALA B 1 72 ? 8.852 0.636 6.855 1 98.69 72 ALA B N 1
ATOM 1605 C CA . ALA B 1 72 ? 9.203 1.808 6.059 1 98.69 72 ALA B CA 1
ATOM 1606 C C . ALA B 1 72 ? 10.242 1.458 4.996 1 98.69 72 ALA B C 1
ATOM 1608 O O . ALA B 1 72 ? 11.289 0.88 5.312 1 98.69 72 ALA B O 1
ATOM 1609 N N . ILE B 1 73 ? 9.906 1.707 3.762 1 98.62 73 ILE B N 1
ATOM 1610 C CA . ILE B 1 73 ? 10.758 1.399 2.621 1 98.62 73 ILE B CA 1
ATOM 1611 C C . ILE B 1 73 ? 11.055 2.676 1.838 1 98.62 73 ILE B C 1
ATOM 1613 O O . ILE B 1 73 ? 10.156 3.482 1.592 1 98.62 73 ILE B O 1
ATOM 1617 N N . ALA B 1 74 ? 12.328 2.881 1.469 1 98.38 74 ALA B N 1
ATOM 1618 C CA . ALA B 1 74 ? 12.695 4.102 0.758 1 98.38 74 ALA B CA 1
ATOM 1619 C C . ALA B 1 74 ? 13.594 3.793 -0.436 1 98.38 74 ALA B C 1
ATOM 1621 O O . ALA B 1 74 ? 14.477 2.936 -0.351 1 98.38 74 ALA B O 1
ATOM 1622 N N . GLU B 1 75 ? 13.359 4.457 -1.54 1 97.44 75 GLU B N 1
ATOM 1623 C CA . GLU B 1 75 ? 14.195 4.434 -2.734 1 97.44 75 GLU B CA 1
ATOM 1624 C C . GLU B 1 75 ? 14.148 5.773 -3.469 1 97.44 75 GLU B C 1
ATOM 1626 O O . GLU B 1 75 ? 13.07 6.23 -3.859 1 97.44 75 GLU B O 1
ATOM 1631 N N . GLY B 1 76 ? 15.312 6.352 -3.73 1 95.5 76 GLY B N 1
ATOM 1632 C CA . GLY B 1 76 ? 15.305 7.672 -4.336 1 95.5 76 GLY B CA 1
ATOM 1633 C C . GLY B 1 76 ? 14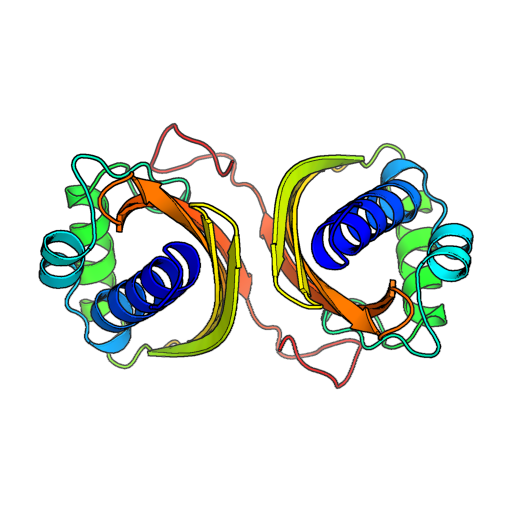.539 8.695 -3.523 1 95.5 76 GLY B C 1
ATOM 1634 O O . GLY B 1 76 ? 14.82 8.891 -2.34 1 95.5 76 GLY B O 1
ATOM 1635 N N . ASN B 1 77 ? 13.586 9.297 -4.156 1 98 77 ASN B N 1
ATOM 1636 C CA . ASN B 1 77 ? 12.82 10.344 -3.479 1 98 77 ASN B CA 1
ATOM 1637 C C . ASN B 1 77 ? 11.453 9.836 -3.039 1 98 77 ASN B C 1
ATOM 1639 O O . ASN B 1 77 ? 10.547 10.633 -2.787 1 98 77 ASN B O 1
ATOM 1643 N N . LEU B 1 78 ? 11.328 8.516 -2.992 1 98.81 78 LEU B N 1
ATOM 1644 C CA . LEU B 1 78 ? 10.055 7.938 -2.562 1 98.81 78 LEU B CA 1
ATOM 1645 C C . LEU B 1 78 ? 10.219 7.203 -1.235 1 98.81 78 LEU B C 1
ATOM 1647 O O . LEU B 1 78 ? 11.227 6.531 -1.01 1 98.81 78 LEU B O 1
ATOM 1651 N N . VAL B 1 79 ? 9.25 7.336 -0.344 1 98.88 79 VAL B N 1
ATOM 1652 C CA . VAL B 1 79 ? 9.164 6.598 0.912 1 98.88 79 VAL B CA 1
ATOM 1653 C C . VAL B 1 79 ? 7.789 5.949 1.042 1 98.88 79 VAL B C 1
ATOM 1655 O O . VAL B 1 79 ? 6.77 6.582 0.757 1 98.88 79 VAL B O 1
ATOM 1658 N N . VAL B 1 80 ? 7.773 4.684 1.424 1 98.94 80 VAL B N 1
ATOM 1659 C CA . VAL B 1 80 ? 6.551 3.926 1.665 1 98.94 80 VAL B CA 1
ATOM 1660 C C . VAL B 1 80 ? 6.418 3.619 3.156 1 98.94 80 VAL B C 1
ATOM 1662 O O . VAL B 1 80 ? 7.375 3.17 3.791 1 98.94 80 VAL B O 1
ATOM 1665 N N . LEU B 1 81 ? 5.281 3.91 3.711 1 98.94 81 LEU B N 1
ATOM 1666 C CA . LEU B 1 81 ? 4.961 3.529 5.082 1 98.94 81 LEU B CA 1
ATOM 1667 C C . LEU B 1 81 ? 3.811 2.529 5.113 1 98.94 81 LEU B C 1
ATOM 1669 O O . LEU B 1 81 ? 2.754 2.771 4.523 1 98.94 81 LEU B O 1
ATOM 1673 N N . HIS B 1 82 ? 4.039 1.397 5.676 1 98.94 82 HIS B N 1
ATOM 1674 C CA . HIS B 1 82 ? 3.027 0.396 5.992 1 98.94 82 HIS B CA 1
ATOM 1675 C C . HIS B 1 82 ? 2.584 0.497 7.449 1 98.94 82 HIS B C 1
ATOM 1677 O O . HIS B 1 82 ? 3.389 0.291 8.359 1 98.94 82 HIS B O 1
ATOM 1683 N N . CYS B 1 83 ? 1.258 0.777 7.625 1 98.81 83 CYS B N 1
ATOM 1684 C CA . CYS B 1 83 ? 0.833 1.175 8.961 1 98.81 83 CYS B CA 1
ATOM 1685 C C . CYS B 1 83 ? -0.402 0.395 9.398 1 98.81 83 CYS B C 1
ATOM 1687 O O . CYS B 1 83 ? -1.262 0.076 8.578 1 98.81 83 CYS B O 1
ATOM 1689 N N . TYR B 1 84 ? -0.467 0.108 10.641 1 98.75 84 TYR B N 1
ATOM 1690 C CA . TYR B 1 84 ? -1.67 -0.324 11.344 1 98.75 84 TYR B CA 1
ATOM 1691 C C . TYR B 1 84 ? -2.367 0.857 12.008 1 98.75 84 TYR B C 1
ATOM 1693 O O . TYR B 1 84 ? -1.835 1.452 12.953 1 98.75 84 TYR B O 1
ATOM 1701 N N . GLN B 1 85 ? -3.545 1.226 11.539 1 98.12 85 GLN B N 1
ATOM 1702 C CA . GLN B 1 85 ? -4.312 2.33 12.102 1 98.12 85 GLN B CA 1
ATOM 1703 C C . GLN B 1 85 ? -5.352 1.826 13.102 1 98.12 85 GLN B C 1
ATOM 1705 O O . GLN B 1 85 ? -6.262 1.077 12.734 1 98.12 85 GLN B O 1
ATOM 1710 N N . HIS B 1 86 ? -5.234 2.283 14.258 1 97.56 86 HIS B N 1
ATOM 1711 C CA . HIS B 1 86 ? -6.215 2.018 15.305 1 97.56 86 HIS B CA 1
ATOM 1712 C C . HIS B 1 86 ? -7.234 3.146 15.406 1 97.56 86 HIS B C 1
ATOM 1714 O O . HIS B 1 86 ? -6.863 4.305 15.609 1 97.56 86 HIS B O 1
ATOM 1720 N N . TRP B 1 87 ? -8.453 2.791 15.266 1 96.19 87 TRP B N 1
ATOM 1721 C CA . TRP B 1 87 ? -9.508 3.791 15.359 1 96.19 87 TRP B CA 1
ATOM 1722 C C . TRP B 1 87 ? -10.453 3.473 16.516 1 96.19 87 TRP B C 1
ATOM 1724 O O . TRP B 1 87 ? -10.703 2.305 16.812 1 96.19 87 TRP B O 1
ATOM 1734 N N . PRO B 1 88 ? -10.922 4.621 17.109 1 93.62 88 PRO B N 1
ATOM 1735 C CA . PRO B 1 88 ? -12 4.371 18.078 1 93.62 88 PRO B CA 1
ATOM 1736 C C . PRO B 1 88 ? -13.258 3.824 17.406 1 93.62 88 PRO B C 1
ATOM 1738 O O . PRO B 1 88 ? -13.594 4.219 16.297 1 93.62 88 PRO B O 1
ATOM 1741 N N . GLY B 1 89 ? -13.828 2.717 17.969 1 85.62 89 GLY B N 1
ATOM 1742 C CA . GLY B 1 89 ? -14.992 2.084 17.391 1 85.62 89 GLY B CA 1
ATOM 1743 C C . GLY B 1 89 ? -14.773 0.626 17.031 1 85.62 89 GLY B C 1
ATOM 1744 O O . GLY B 1 89 ? -14.031 -0.079 17.719 1 85.62 89 GLY B O 1
ATOM 1745 N N . ASP B 1 90 ? -15.359 0.289 15.75 1 82 90 ASP B N 1
ATOM 1746 C CA . ASP B 1 90 ? -15.453 -1.151 15.531 1 82 90 ASP B CA 1
ATOM 1747 C C . ASP B 1 90 ? -14.5 -1.604 14.43 1 82 90 ASP B C 1
ATOM 1749 O O . ASP B 1 90 ? -14.32 -2.805 14.211 1 82 90 ASP B O 1
ATOM 1753 N N . LYS B 1 91 ? -13.812 -0.589 13.789 1 92.88 91 LYS B N 1
ATOM 1754 C CA . LYS B 1 91 ? -12.992 -1.073 12.688 1 92.88 91 LYS B CA 1
ATOM 1755 C C . LYS B 1 91 ? -11.625 -0.406 12.688 1 92.88 91 LYS B C 1
ATOM 1757 O O . LYS B 1 91 ? -11.508 0.798 12.93 1 92.88 91 LYS B O 1
ATOM 1762 N N . ASP B 1 92 ? -10.594 -1.201 12.477 1 97.88 92 ASP B N 1
ATOM 1763 C CA . ASP B 1 92 ? -9.234 -0.735 12.242 1 97.88 92 ASP B CA 1
ATOM 1764 C C . ASP B 1 92 ? -8.852 -0.856 10.773 1 97.88 92 ASP B C 1
ATOM 1766 O O . ASP B 1 92 ? -9.547 -1.517 10 1 97.88 92 ASP B O 1
ATOM 1770 N N . TYR B 1 93 ? -7.805 -0.177 10.414 1 98.25 93 TYR B N 1
ATOM 1771 C CA . TYR B 1 93 ? -7.418 -0.151 9.008 1 98.25 93 TYR B CA 1
ATOM 1772 C C . TYR B 1 93 ? -5.953 -0.547 8.836 1 98.25 93 TYR B C 1
ATOM 1774 O O . TYR B 1 93 ? -5.121 -0.247 9.695 1 98.25 93 TYR B O 1
ATOM 1782 N N . ALA B 1 94 ? -5.656 -1.267 7.809 1 98.75 94 ALA B N 1
ATOM 1783 C CA . ALA B 1 94 ? -4.309 -1.32 7.246 1 98.75 94 ALA B CA 1
ATOM 1784 C C . ALA B 1 94 ? -4.133 -0.274 6.148 1 98.75 94 ALA B C 1
ATOM 1786 O O . ALA B 1 94 ? -5 -0.119 5.285 1 98.75 94 ALA B O 1
ATOM 1787 N N . GLY B 1 95 ? -3.047 0.458 6.203 1 98.75 95 GLY B N 1
ATOM 1788 C CA . GLY B 1 95 ? -2.76 1.48 5.207 1 98.75 95 GLY B CA 1
ATOM 1789 C C . GLY B 1 95 ? -1.33 1.434 4.699 1 98.75 95 GLY B C 1
ATOM 1790 O O . GLY B 1 95 ? -0.403 1.155 5.465 1 98.75 95 GLY B O 1
ATOM 1791 N N . ILE B 1 96 ? -1.181 1.675 3.445 1 98.94 96 ILE B N 1
ATOM 1792 C CA . ILE B 1 96 ? 0.142 1.908 2.877 1 98.94 96 ILE B CA 1
ATOM 1793 C C . ILE B 1 96 ? 0.176 3.271 2.191 1 98.94 96 ILE B C 1
ATOM 1795 O O . ILE B 1 96 ? -0.667 3.566 1.341 1 98.94 96 ILE B O 1
ATOM 1799 N N . ASP B 1 97 ? 1.1 4.102 2.586 1 98.94 97 ASP B N 1
ATOM 1800 C CA . ASP B 1 97 ? 1.298 5.457 2.082 1 98.94 97 ASP B CA 1
ATOM 1801 C C . ASP B 1 97 ? 2.602 5.562 1.295 1 98.94 97 ASP B C 1
ATOM 1803 O O . ASP B 1 97 ? 3.613 4.973 1.678 1 98.94 97 ASP B O 1
ATOM 1807 N N . ILE B 1 98 ? 2.574 6.281 0.219 1 98.94 98 ILE B N 1
ATOM 1808 C CA . ILE B 1 98 ? 3.766 6.621 -0.553 1 98.94 98 ILE B CA 1
ATOM 1809 C C . ILE B 1 98 ? 3.941 8.133 -0.588 1 98.94 98 ILE B C 1
ATOM 1811 O O . ILE B 1 98 ? 3.012 8.867 -0.937 1 98.94 98 ILE B O 1
ATOM 1815 N N . PHE B 1 99 ? 5.078 8.586 -0.226 1 98.94 99 PHE B N 1
ATOM 1816 C CA . PHE B 1 99 ? 5.414 10.008 -0.251 1 98.94 99 PHE B CA 1
ATOM 1817 C C . PHE B 1 99 ? 6.547 10.273 -1.236 1 98.94 99 PHE B C 1
ATOM 1819 O O . PHE B 1 99 ? 7.547 9.555 -1.255 1 98.94 99 PHE B O 1
ATOM 1826 N N . ARG B 1 100 ? 6.387 11.273 -2.057 1 98.88 100 ARG B N 1
ATOM 1827 C CA . ARG B 1 100 ? 7.477 11.773 -2.887 1 98.88 100 ARG B CA 1
ATOM 1828 C C . ARG B 1 100 ? 8.102 13.023 -2.275 1 98.88 100 ARG B C 1
ATOM 1830 O O . ARG B 1 100 ? 7.395 13.906 -1.786 1 98.88 100 ARG B O 1
ATOM 1837 N N . PHE B 1 101 ? 9.367 13.102 -2.297 1 98.75 101 PHE B N 1
ATOM 1838 C CA . PHE B 1 101 ? 10.117 14.195 -1.689 1 98.75 101 PHE B CA 1
ATOM 1839 C C . PHE B 1 101 ? 10.773 15.062 -2.758 1 98.75 101 PHE B C 1
ATOM 1841 O O . PHE B 1 101 ? 11.156 14.562 -3.82 1 98.75 101 PHE B O 1
ATOM 1848 N N . ASP B 1 102 ? 10.922 16.359 -2.492 1 98.12 102 ASP B N 1
ATOM 1849 C CA . ASP B 1 102 ? 11.719 17.219 -3.357 1 98.12 102 ASP B CA 1
ATOM 1850 C C . ASP B 1 102 ? 13.195 17.172 -2.975 1 98.12 102 ASP B C 1
ATOM 1852 O O . ASP B 1 102 ? 13.594 16.375 -2.111 1 98.12 102 ASP B O 1
ATOM 1856 N N . GLU B 1 103 ? 13.961 17.938 -3.633 1 96.12 103 GLU B N 1
ATOM 1857 C CA . GLU B 1 103 ? 15.406 17.891 -3.461 1 96.12 103 GLU B CA 1
ATOM 1858 C C . GLU B 1 103 ? 15.82 18.406 -2.082 1 96.12 103 GLU B C 1
ATOM 1860 O O . GLU B 1 103 ? 16.938 18.141 -1.623 1 96.12 103 GLU B O 1
ATOM 1865 N N . GLU B 1 104 ? 14.977 19.141 -1.44 1 96.31 104 GLU B N 1
ATOM 1866 C CA . GLU B 1 104 ? 15.273 19.688 -0.125 1 96.31 104 GLU B CA 1
ATOM 1867 C C . GLU B 1 104 ? 14.789 18.766 0.989 1 96.31 104 GLU B C 1
ATOM 1869 O O . GLU B 1 104 ? 14.828 19.141 2.166 1 96.31 104 GLU B O 1
ATOM 1874 N N . GLY B 1 105 ? 14.273 17.594 0.611 1 97.38 105 GLY B N 1
ATOM 1875 C CA . GLY B 1 105 ? 13.836 16.625 1.605 1 97.38 105 GLY B CA 1
ATOM 1876 C C . GLY B 1 105 ? 12.461 16.938 2.17 1 97.38 105 GLY B C 1
ATOM 1877 O O . GLY B 1 105 ? 12.156 16.547 3.301 1 97.38 105 GLY B O 1
ATOM 1878 N N . LYS B 1 106 ? 11.711 17.625 1.375 1 98.62 106 LYS B N 1
ATOM 1879 C CA . LYS B 1 106 ? 10.336 17.938 1.771 1 98.62 106 LYS B CA 1
ATOM 1880 C C . LYS B 1 106 ? 9.336 17.094 0.993 1 98.62 106 LYS B C 1
ATOM 1882 O O . LYS B 1 106 ? 9.531 16.828 -0.193 1 98.62 106 LYS B O 1
ATOM 1887 N N . ILE B 1 107 ? 8.297 16.75 1.655 1 98.88 107 ILE B N 1
ATOM 1888 C CA . ILE B 1 107 ? 7.23 15.977 1.021 1 98.88 107 ILE B CA 1
ATOM 1889 C C . ILE B 1 107 ? 6.457 16.875 0.053 1 98.88 107 ILE B C 1
ATOM 1891 O O . ILE B 1 107 ? 6.07 17.984 0.405 1 98.88 107 ILE B O 1
ATOM 1895 N N . VAL B 1 108 ? 6.148 16.344 -1.169 1 98.88 108 VAL B N 1
ATOM 1896 C CA . VAL B 1 108 ? 5.457 17.188 -2.129 1 98.88 108 VAL B CA 1
ATOM 1897 C C . VAL B 1 108 ? 4.293 16.422 -2.756 1 98.88 108 VAL B C 1
ATOM 1899 O O . VAL B 1 108 ? 3.453 17.016 -3.441 1 98.88 108 VAL B O 1
ATOM 1902 N N . GLU B 1 109 ? 4.203 15.117 -2.537 1 98.88 109 GLU B N 1
ATOM 1903 C CA . GLU B 1 109 ? 3.164 14.289 -3.141 1 98.88 109 GLU B CA 1
ATOM 1904 C C . GLU B 1 109 ? 2.871 13.062 -2.287 1 9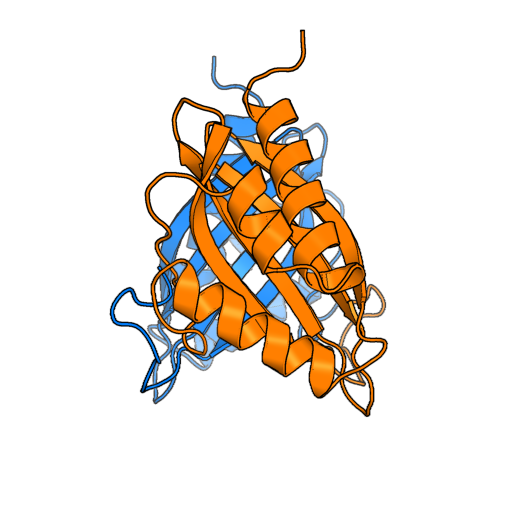8.88 109 GLU B C 1
ATOM 1906 O O . GLU B 1 109 ? 3.773 12.508 -1.656 1 98.88 109 GLU B O 1
ATOM 1911 N N . HIS B 1 110 ? 1.607 12.672 -2.227 1 98.88 110 HIS B N 1
ATOM 1912 C CA . HIS B 1 110 ? 1.177 11.617 -1.312 1 98.88 110 HIS B CA 1
ATOM 1913 C C . HIS B 1 110 ? 0.142 10.711 -1.967 1 98.88 110 HIS B C 1
ATOM 1915 O O . HIS B 1 110 ? -0.894 11.18 -2.441 1 98.88 110 HIS B O 1
ATOM 1921 N N . TRP B 1 111 ? 0.427 9.422 -2.123 1 98.88 111 TRP B N 1
ATOM 1922 C CA . TRP B 1 111 ? -0.521 8.375 -2.471 1 98.88 111 TRP B CA 1
ATOM 1923 C C . TRP B 1 111 ? -0.798 7.473 -1.271 1 98.88 111 TRP B C 1
ATOM 1925 O O . TRP B 1 111 ? 0.056 7.309 -0.396 1 98.88 111 TRP B O 1
ATOM 1935 N N . ASP B 1 112 ? -1.965 6.887 -1.265 1 98.81 112 ASP B N 1
ATOM 1936 C CA . ASP B 1 112 ? -2.205 5.887 -0.231 1 98.81 112 ASP B CA 1
ATOM 1937 C C . ASP B 1 112 ? -3.311 4.918 -0.65 1 98.81 112 ASP B C 1
ATOM 1939 O O . ASP B 1 112 ? -4.035 5.176 -1.615 1 98.81 112 ASP B O 1
ATOM 1943 N N . VAL B 1 113 ? -3.334 3.783 -0.078 1 98.88 113 VAL B N 1
ATOM 1944 C CA . VAL B 1 113 ? -4.375 2.764 -0.153 1 98.88 113 VAL B CA 1
ATOM 1945 C C . VAL B 1 113 ? -4.742 2.295 1.253 1 98.88 113 VAL B C 1
ATOM 1947 O O . VAL B 1 113 ? -3.859 2.01 2.068 1 98.88 113 VAL B O 1
ATOM 1950 N N . LEU B 1 114 ? -6.008 2.242 1.541 1 98.62 114 LEU B N 1
ATOM 1951 C CA . LEU B 1 114 ? -6.523 1.838 2.844 1 98.62 114 LEU B CA 1
ATOM 1952 C C . LEU B 1 114 ? -7.477 0.655 2.707 1 98.62 114 LEU B C 1
ATOM 1954 O O . LEU B 1 114 ? -8.266 0.596 1.764 1 98.62 114 LEU B O 1
ATOM 1958 N N . GLN B 1 115 ? -7.418 -0.192 3.67 1 98.69 115 GLN B N 1
ATOM 1959 C CA . GLN B 1 115 ? -8.297 -1.357 3.719 1 98.69 115 GLN B CA 1
ATOM 1960 C C . GLN B 1 115 ? -8.711 -1.672 5.152 1 98.69 115 GLN B C 1
ATOM 1962 O O . GLN B 1 115 ? -7.871 -1.712 6.055 1 98.69 115 GLN B O 1
ATOM 1967 N N . VAL B 1 116 ? -10 -1.912 5.301 1 98.12 116 VAL B N 1
ATOM 1968 C CA . VAL B 1 116 ? -10.492 -2.334 6.609 1 98.12 116 VAL B CA 1
ATOM 1969 C C . VAL B 1 116 ? -9.875 -3.676 6.988 1 98.12 116 VAL B C 1
ATOM 1971 O O . VAL B 1 116 ? -9.773 -4.578 6.152 1 98.12 116 VAL B O 1
ATOM 1974 N N . ILE B 1 117 ? -9.383 -3.789 8.195 1 98.12 117 ILE B N 1
ATOM 1975 C CA . ILE B 1 117 ? -8.93 -5.078 8.711 1 98.12 117 ILE B CA 1
ATOM 1976 C C . ILE B 1 117 ? -10.133 -5.938 9.086 1 98.12 117 ILE B C 1
ATOM 1978 O O . ILE B 1 117 ? -10.891 -5.59 9.992 1 98.12 117 ILE B O 1
ATOM 1982 N N . PRO B 1 118 ? -10.273 -7.055 8.398 1 97.5 118 PRO B N 1
ATOM 1983 C CA . PRO B 1 118 ? -11.477 -7.855 8.641 1 97.5 118 PRO B CA 1
ATOM 1984 C C . PRO B 1 118 ? -11.414 -8.625 9.953 1 97.5 118 PRO B C 1
ATOM 1986 O O . PRO B 1 118 ? -10.328 -8.867 10.484 1 97.5 118 PRO B O 1
ATOM 1989 N N . ASP B 1 119 ? -12.609 -9.031 10.414 1 95.5 119 ASP B N 1
ATOM 1990 C CA . ASP B 1 119 ? -12.719 -9.789 11.656 1 95.5 119 ASP B CA 1
ATOM 1991 C C . ASP B 1 119 ? -12.195 -11.211 11.477 1 95.5 119 ASP B C 1
ATOM 1993 O O . ASP B 1 119 ? -11.773 -11.852 12.445 1 95.5 119 ASP B O 1
ATOM 1997 N N . THR B 1 120 ? -12.281 -11.727 10.234 1 96.94 120 THR B N 1
ATOM 1998 C CA . THR B 1 120 ? -11.828 -13.07 9.922 1 96.94 120 THR B CA 1
ATOM 1999 C C . THR B 1 120 ? -10.898 -13.062 8.703 1 96.94 120 THR B C 1
ATOM 2001 O O . THR B 1 120 ? -10.922 -12.117 7.918 1 96.94 120 THR B O 1
ATOM 2004 N N . ALA B 1 121 ? -10.094 -14.055 8.641 1 97.56 121 ALA B N 1
ATOM 2005 C CA . ALA B 1 121 ? -9.141 -14.203 7.539 1 97.56 121 ALA B CA 1
ATOM 2006 C C . ALA B 1 121 ? -8.977 -15.664 7.141 1 97.56 121 ALA B C 1
ATOM 2008 O O . ALA B 1 121 ? -9.25 -16.562 7.938 1 97.56 121 ALA B O 1
ATOM 2009 N N . LYS B 1 122 ? -8.453 -15.867 5.922 1 97.88 122 LYS B N 1
ATOM 2010 C CA . LYS B 1 122 ? -8.258 -17.219 5.395 1 97.88 122 LYS B CA 1
ATOM 2011 C C . LYS B 1 122 ? -6.891 -17.766 5.781 1 97.88 122 LYS B C 1
ATOM 2013 O O . LYS B 1 122 ? -6.574 -18.922 5.484 1 97.88 122 LYS B O 1
ATOM 2018 N N . ASN B 1 123 ? -6.121 -16.906 6.379 1 98 123 ASN B N 1
ATOM 2019 C CA . ASN B 1 123 ? -4.852 -17.328 6.957 1 98 123 ASN B CA 1
ATOM 2020 C C . ASN B 1 123 ? -4.672 -16.797 8.375 1 98 123 ASN B C 1
ATOM 2022 O O . ASN B 1 123 ? -5.441 -15.945 8.82 1 98 123 ASN B O 1
ATOM 2026 N N . ASP B 1 124 ? -3.6 -17.25 9.109 1 97.31 124 ASP B N 1
ATOM 2027 C CA . ASP B 1 124 ? -3.412 -16.875 10.508 1 97.31 124 ASP B CA 1
ATOM 2028 C C . ASP B 1 124 ? -2.277 -15.867 10.664 1 97.31 124 ASP B C 1
ATOM 2030 O O . ASP B 1 124 ? -1.777 -15.648 11.766 1 97.31 124 ASP B O 1
ATOM 2034 N N . ASN B 1 125 ? -1.806 -15.211 9.57 1 98.12 125 ASN B N 1
ATOM 2035 C CA . ASN B 1 125 ? -0.608 -14.375 9.609 1 98.12 125 ASN B CA 1
ATOM 2036 C C . ASN B 1 125 ? -0.951 -12.914 9.875 1 98.12 125 ASN B C 1
ATOM 2038 O O . ASN B 1 125 ? -0.076 -12.117 10.227 1 98.12 125 ASN B O 1
ATOM 2042 N N . GLY B 1 126 ? -2.229 -12.555 9.789 1 97.31 126 GLY B N 1
ATOM 2043 C CA . GLY B 1 126 ? -2.613 -11.156 9.898 1 97.31 126 GLY B CA 1
ATOM 2044 C C . GLY B 1 126 ? -2.129 -10.312 8.742 1 97.31 126 GLY B C 1
ATOM 2045 O O . GLY B 1 126 ? -1.412 -10.805 7.863 1 97.31 126 GLY B O 1
ATOM 2046 N N . MET B 1 127 ? -2.434 -9.039 8.695 1 98.56 127 MET B N 1
ATOM 2047 C CA . MET B 1 127 ? -2.143 -8.18 7.547 1 98.56 127 MET B CA 1
ATOM 2048 C C . MET B 1 127 ? -0.779 -7.512 7.699 1 98.56 127 MET B C 1
ATOM 2050 O O . MET B 1 127 ? -0.428 -6.621 6.926 1 98.56 127 MET B O 1
ATOM 2054 N N . PHE B 1 128 ? -0.024 -7.988 8.82 1 98.31 128 PHE B N 1
ATOM 2055 C CA . PHE B 1 128 ? 1.247 -7.324 9.078 1 98.31 128 PHE B CA 1
ATOM 2056 C C . PHE B 1 128 ? 2.34 -8.344 9.383 1 98.31 128 PHE B C 1
ATOM 2058 O O . PHE B 1 128 ? 2.09 -9.352 10.047 1 98.31 128 PHE B O 1
#

pLDDT: mean 97.02, std 4.5, range [59.5, 98.94]

Foldseek 3Di:
DDDLFRLLQVLVVVLCCCCFVVVNLVVSCVPAADPAEAEDPPVFDGTSVRRNVVSNVVCVVWPPKDKDFDDWDTDDQKIKTWIWIDTPDDWTKTKIKIFGADPVSHTHYIDMDIDIQDPDDPDDPGPD/DDDLFRLLQVLVVVLCCCCFVVVNLVVSCVVAADPWEAEDPPVFDGTSVRRNVVSNVVCVVWPPKDKDFDDWDTDDQKIKTWIWIDTPDDWTKTKIKIFGADPVSHTHYIDMDIDIQDPDDPDDPGPD

Organism: NCBI:txid2715131

Solvent-accessible surface area (backbone atoms only — not comparable to full-atom values): 13008 Å² total; per-residue (Å²): 129,79,50,71,31,55,51,41,39,52,48,50,51,51,32,49,44,32,26,56,53,65,56,33,32,60,59,24,44,69,73,37,39,47,98,48,38,49,35,17,41,46,89,35,33,54,32,63,66,38,44,29,52,51,42,50,51,46,42,69,76,36,66,82,32,36,66,45,81,75,47,76,45,37,40,71,52,36,29,35,40,36,32,45,35,44,44,71,78,92,56,37,33,35,35,39,37,38,35,35,40,49,96,86,64,18,36,33,33,40,34,54,32,51,24,74,54,66,96,69,53,52,33,92,52,49,71,110,128,80,50,70,31,55,50,42,38,53,48,50,51,50,33,48,42,31,27,54,54,66,55,33,31,61,59,24,43,68,74,38,40,46,98,47,38,48,36,18,42,47,87,35,34,54,33,62,65,37,44,30,52,50,42,51,51,47,42,68,74,34,66,81,31,37,67,44,81,75,47,76,45,38,40,72,52,35,28,35,40,33,32,44,36,44,43,70,80,92,56,35,33,35,34,41,36,37,36,34,40,49,96,86,62,18,36,35,35,39,36,53,31,52,25,74,54,66,97,67,54,54,34,93,52,49,73,110

Secondary structure (DSSP, 8-state):
---HHHHHHHHHHHHHIIIIIS--HHHHHHHHEEEEEEE--TTS-SSHHHHHHHHHHHHHHSTT-EEEEEEEEEETTEEEEEEEEE-SSS--EEEEEEEEE-TTS-EEEEEEEEEEPPS--SSSS---/---HHHHHHHHHHHHHIIIIIS--HHHHHHHHEEEEEEE--TTS-SSHHHHHHHHHHHHHHSTT-EEEEEEEEEETTEEEEEEEEE-SSS--EEEEEEEEE-TTS-EEEEEEEEEEPPS--SSSS---